Protein AF-A0A3M3UPT2-F1 (afdb_monomer)

Mean predicted aligned error: 4.02 Å

Secondary structure (DSSP, 8-state):
--GGG-EE-GGG-EESSTTSPPEEHHHHHHHHHHHHHTTS-TT--PPPPTTTSTT-HHHHH-SSHHHHHHHHHHHHEEEEE---TTS--EEEEE---SHHHHHHHHHHHHHHHHHHHHTSS---HHHHHHH--SSS---HHHHHHHHH-TTHHHHHHHHHHHHHHHHHHHHHHHHHHHHHHHTTSTT--

Organism: Pseudomonas savastanoi pv. glycinea (NCBI:txid318)

InterPro domains:
  IPR021204 Integrating conjugative element protein, PFL4711 [TIGR03755] (2-189)

Nearest PDB structures (foldseek):
  1h8h-assembly1_G  TM=3.532E-01  e=6.937E+00  Bos taurus

Foldseek 3Di:
DCEQVAAQAALRDGEQHNVHHWDKLQLLLLQQLLQVLLVHRSPDWDFQDPVRCPPRPSCVLPRTSVRRSVLRCQAANIWTAHRYDPDDGIDTGGHPHLVVQLVVQLVQLLVLLVCLLVVVDDQDPVSQVSNAAPVGGRHPVNSVVLNPDPPSSVVSSVSSSVRSVRRSVSSVVVSVSSSVSSCPRPRND

Radius of gyration: 20.53 Å; Cα contacts (8 Å, |Δi|>4): 321; chains: 1; bounding box: 48×26×57 Å

Sequence (189 aa):
QGGNDGITWVGGSKAGGSGQQPIKVVGDVTRAGYNLLNGRNAADTASISPSSCNNGMVCSTWSSPQEATTFANRVLGEQQQRTCEGCTKTTSTAGVGLTPLIQESYDSKLKALQELISGNKSLTQENLSQASSSSLPVTRGVVEALRSEHDQDILAKRLASELALSDVLGKALLLQRTLFTGSKEPNIA

Structure (mmCIF, N/CA/C/O backbone):
data_AF-A0A3M3UPT2-F1
#
_entry.id   AF-A0A3M3UPT2-F1
#
loop_
_atom_site.group_PDB
_atom_site.id
_atom_site.type_symbol
_atom_site.label_atom_id
_atom_site.label_alt_id
_atom_site.label_comp_id
_atom_site.label_asym_id
_atom_site.label_entity_id
_atom_site.label_seq_id
_atom_site.pdbx_PDB_ins_code
_atom_site.Cartn_x
_atom_site.Cartn_y
_atom_site.Cartn_z
_atom_site.occupancy
_atom_site.B_iso_or_equiv
_atom_site.auth_seq_id
_atom_site.auth_comp_id
_atom_site.auth_asym_id
_atom_site.auth_atom_id
_atom_site.pdbx_PDB_model_num
ATOM 1 N N . GLN A 1 1 ? 15.736 1.067 -29.746 1.00 58.09 1 GLN A N 1
ATOM 2 C CA . GLN A 1 1 ? 15.690 -0.409 -29.822 1.00 58.09 1 GLN A CA 1
ATOM 3 C C . GLN A 1 1 ? 16.879 -0.932 -29.033 1.00 58.09 1 GLN A C 1
ATOM 5 O O . GLN A 1 1 ? 17.995 -0.636 -29.422 1.00 58.09 1 GLN A O 1
ATOM 10 N N . GLY A 1 2 ? 16.648 -1.591 -27.893 1.00 77.12 2 GLY A N 1
ATOM 11 C CA . GLY A 1 2 ? 17.728 -2.119 -27.042 1.00 77.12 2 GLY A CA 1
ATOM 12 C C . GLY A 1 2 ? 18.259 -3.488 -27.473 1.00 77.12 2 GLY A C 1
ATOM 13 O O . GLY A 1 2 ? 19.326 -3.888 -27.035 1.00 77.12 2 GLY A O 1
ATOM 14 N N . GLY A 1 3 ? 17.528 -4.215 -28.329 1.00 89.88 3 GLY A N 1
ATOM 15 C CA . GLY A 1 3 ? 17.928 -5.546 -28.797 1.00 89.88 3 GLY A CA 1
ATOM 16 C C . GLY A 1 3 ? 18.334 -6.476 -27.650 1.00 89.88 3 GLY A C 1
ATOM 17 O O . GLY A 1 3 ? 17.794 -6.404 -26.540 1.00 89.88 3 GLY A O 1
ATOM 18 N N . ASN A 1 4 ? 19.334 -7.315 -27.905 1.00 92.75 4 ASN A N 1
ATOM 19 C CA . ASN A 1 4 ? 19.932 -8.172 -26.883 1.00 92.75 4 ASN A CA 1
ATOM 20 C C . ASN A 1 4 ? 20.724 -7.391 -25.816 1.00 92.75 4 ASN A C 1
ATOM 22 O O . ASN A 1 4 ? 20.911 -7.923 -24.726 1.00 92.75 4 ASN A O 1
ATOM 26 N N . ASP A 1 5 ? 21.099 -6.136 -26.074 1.00 92.12 5 ASP A N 1
ATOM 27 C CA . ASP A 1 5 ? 21.863 -5.293 -25.142 1.00 92.12 5 ASP A CA 1
ATOM 28 C C . ASP A 1 5 ? 20.992 -4.616 -24.071 1.00 92.12 5 ASP A C 1
ATOM 30 O O . ASP A 1 5 ? 21.504 -4.108 -23.068 1.00 92.12 5 ASP A O 1
ATOM 34 N N . GLY A 1 6 ? 19.670 -4.619 -24.249 1.00 92.50 6 GLY A N 1
ATOM 35 C CA . GLY A 1 6 ? 18.747 -3.934 -23.351 1.00 92.50 6 GLY A CA 1
ATOM 36 C C . GLY A 1 6 ? 18.761 -2.415 -23.512 1.00 92.50 6 GLY A C 1
ATOM 37 O O . GLY A 1 6 ? 19.431 -1.839 -24.372 1.00 92.50 6 GLY A O 1
ATOM 38 N N . ILE A 1 7 ? 18.007 -1.735 -22.656 1.00 93.56 7 ILE A N 1
ATOM 39 C CA . ILE A 1 7 ? 18.063 -0.275 -22.521 1.00 93.56 7 ILE A CA 1
ATOM 40 C C . ILE A 1 7 ? 18.609 0.097 -21.152 1.00 93.56 7 ILE A C 1
ATOM 42 O O . ILE A 1 7 ? 18.562 -0.695 -20.214 1.00 93.56 7 ILE A O 1
ATOM 46 N N . THR A 1 8 ? 19.151 1.306 -21.047 1.00 93.25 8 THR A N 1
ATOM 47 C CA . THR A 1 8 ? 19.440 1.889 -19.737 1.00 93.25 8 THR A CA 1
ATOM 48 C C . THR A 1 8 ? 18.114 2.119 -19.020 1.00 93.25 8 THR A C 1
ATOM 50 O O . THR A 1 8 ? 17.189 2.660 -19.617 1.00 93.25 8 THR A O 1
ATOM 53 N N . TRP A 1 9 ? 18.024 1.658 -17.780 1.00 93.94 9 TRP A N 1
ATOM 54 C CA . TRP A 1 9 ? 16.815 1.684 -16.967 1.00 93.94 9 TRP A CA 1
ATOM 55 C C . TRP A 1 9 ? 17.121 2.233 -15.568 1.00 93.94 9 TRP A C 1
ATOM 57 O O . TRP A 1 9 ? 18.198 2.790 -15.349 1.00 93.94 9 TRP A O 1
ATOM 67 N N . VAL A 1 10 ? 16.183 2.094 -14.626 1.00 91.31 10 VAL A N 1
ATOM 68 C CA . VAL A 1 10 ? 16.254 2.649 -13.262 1.00 91.31 10 VAL A CA 1
ATOM 69 C C . VAL A 1 10 ? 17.639 2.488 -12.630 1.00 91.31 10 VAL A C 1
ATOM 71 O O . VAL A 1 10 ? 18.170 1.378 -12.532 1.00 91.31 10 VAL A O 1
ATOM 74 N N . GLY A 1 11 ? 18.216 3.604 -12.171 1.00 87.38 11 GLY A N 1
ATOM 75 C CA . GLY A 1 11 ? 19.543 3.627 -11.549 1.00 87.38 11 GLY A CA 1
ATOM 76 C C . GLY A 1 11 ? 20.713 3.453 -12.525 1.00 87.38 11 GLY A C 1
ATOM 77 O O . GLY A 1 11 ? 21.834 3.209 -12.086 1.00 87.38 11 GLY A O 1
ATOM 78 N N . GLY A 1 12 ? 20.474 3.558 -13.835 1.00 89.12 12 GLY A N 1
ATOM 79 C CA . GLY A 1 12 ? 21.498 3.530 -14.884 1.00 89.12 12 GLY A CA 1
ATOM 80 C C . GLY A 1 12 ? 21.929 2.131 -15.343 1.00 89.12 12 GLY A C 1
ATOM 81 O O . GLY A 1 12 ? 22.805 2.012 -16.198 1.00 89.12 12 GLY A O 1
ATOM 82 N N . SER A 1 13 ? 21.329 1.065 -14.806 1.00 90.12 13 SER A N 1
ATOM 83 C CA . SER A 1 13 ? 21.656 -0.320 -15.182 1.00 90.12 13 SER A CA 1
ATOM 84 C C . SER A 1 13 ? 20.915 -0.764 -16.445 1.00 90.12 13 SER A C 1
ATOM 86 O O . SER A 1 13 ? 19.832 -0.263 -16.746 1.00 90.12 13 SER A O 1
ATOM 88 N N . LYS A 1 14 ? 21.479 -1.721 -17.193 1.00 93.06 14 LYS A N 1
ATOM 89 C CA . LYS A 1 14 ? 20.815 -2.295 -18.374 1.00 93.06 14 LYS A CA 1
ATOM 90 C C . LYS A 1 14 ? 19.706 -3.272 -17.979 1.00 93.06 14 LYS A C 1
ATOM 92 O O . LYS A 1 14 ? 19.913 -4.118 -17.109 1.00 93.06 14 LYS A O 1
ATOM 97 N N . ALA A 1 15 ? 18.554 -3.169 -18.638 1.00 94.31 15 ALA A N 1
ATOM 98 C CA . ALA A 1 15 ? 17.425 -4.077 -18.463 1.00 94.31 15 ALA A CA 1
ATOM 99 C C . ALA A 1 15 ? 16.733 -4.415 -19.795 1.00 94.31 15 ALA A C 1
ATOM 101 O O . ALA A 1 15 ? 16.799 -3.668 -20.775 1.00 94.31 15 ALA A O 1
ATOM 102 N N . GLY A 1 16 ? 16.035 -5.552 -19.813 1.00 92.94 16 GLY A N 1
ATOM 103 C CA . GLY A 1 16 ? 15.233 -6.027 -20.942 1.00 92.94 16 GLY A CA 1
ATOM 104 C C . GLY A 1 16 ? 16.004 -6.795 -22.024 1.00 92.94 16 GLY A C 1
ATOM 105 O O . GLY A 1 16 ? 15.365 -7.446 -22.852 1.00 92.94 16 GLY A O 1
ATOM 106 N N . GLY A 1 17 ? 17.338 -6.761 -22.020 1.00 93.56 17 GLY A N 1
ATOM 107 C CA . GLY A 1 17 ? 18.188 -7.502 -22.955 1.00 93.56 17 GLY A CA 1
ATOM 108 C C . GLY A 1 17 ? 18.282 -9.008 -22.678 1.00 93.56 17 GLY A C 1
ATOM 109 O O . GLY A 1 17 ? 17.622 -9.560 -21.794 1.00 93.56 17 GLY A O 1
ATOM 110 N N . SE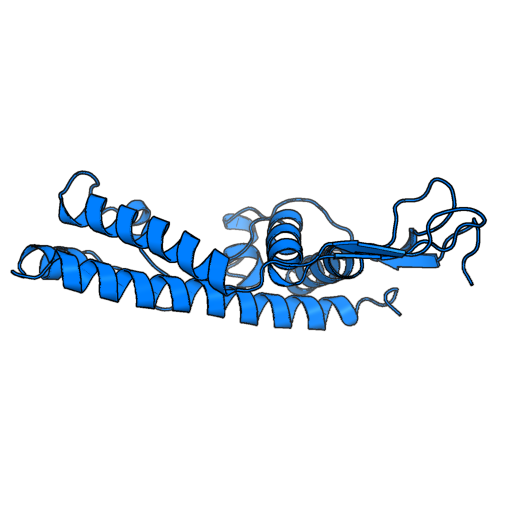R A 1 18 ? 19.132 -9.694 -23.444 1.00 92.69 18 SER A N 1
ATOM 111 C CA . SER A 1 18 ? 19.411 -11.122 -23.264 1.00 92.69 18 SER A CA 1
ATOM 112 C C . SER A 1 18 ? 20.207 -11.346 -21.975 1.00 92.69 18 SER A C 1
ATOM 114 O O . SER A 1 18 ? 21.162 -10.625 -21.698 1.00 92.69 18 SER A O 1
ATOM 116 N N . GLY A 1 19 ? 19.787 -12.304 -21.144 1.00 89.62 19 GLY A N 1
ATOM 117 C CA . GLY A 1 19 ? 20.397 -12.558 -19.828 1.00 89.62 19 GLY A CA 1
ATOM 118 C C . GLY A 1 19 ? 20.167 -11.464 -18.773 1.00 89.62 19 GLY A C 1
ATOM 119 O O . GLY A 1 19 ? 20.625 -11.607 -17.642 1.00 89.62 19 GLY A O 1
ATOM 120 N N . GLN A 1 20 ? 19.441 -10.393 -19.106 1.00 93.62 20 GLN A N 1
ATOM 121 C CA . GLN A 1 20 ? 19.119 -9.301 -18.189 1.00 93.62 20 GLN A CA 1
ATOM 122 C C . GLN A 1 20 ? 17.763 -9.522 -17.512 1.00 93.62 20 GLN A C 1
ATOM 124 O O . GLN A 1 20 ? 16.903 -10.268 -17.995 1.00 93.62 20 GLN A O 1
ATOM 129 N N . GLN A 1 21 ? 17.549 -8.831 -16.391 1.00 92.81 21 GLN A N 1
ATOM 130 C CA . GLN A 1 21 ? 16.221 -8.758 -15.790 1.00 92.81 21 GLN A CA 1
ATOM 131 C C . GLN A 1 21 ? 15.249 -8.058 -16.754 1.00 92.81 21 GLN A C 1
ATOM 133 O O . GLN A 1 21 ? 15.649 -7.116 -17.448 1.00 92.81 21 GLN A O 1
ATOM 138 N N . PRO A 1 22 ? 13.981 -8.500 -16.825 1.00 94.69 22 PRO A N 1
ATOM 139 C CA . PRO A 1 22 ? 12.969 -7.776 -17.577 1.00 94.69 22 PRO A CA 1
ATOM 140 C C . PRO A 1 22 ? 12.738 -6.400 -16.951 1.00 94.69 22 PRO A C 1
ATOM 142 O O . PRO A 1 22 ? 12.875 -6.230 -15.740 1.00 94.69 22 PRO A O 1
ATOM 145 N N . ILE A 1 23 ? 12.326 -5.445 -17.775 1.00 95.75 23 ILE A N 1
ATOM 146 C CA . ILE A 1 23 ? 11.847 -4.145 -17.308 1.00 95.75 23 ILE A CA 1
ATOM 147 C C . ILE A 1 23 ? 10.479 -4.363 -16.676 1.00 95.75 23 ILE A C 1
ATOM 149 O O . ILE A 1 23 ? 9.560 -4.793 -17.369 1.00 95.75 23 ILE A O 1
ATOM 153 N N . LYS A 1 24 ? 10.341 -4.094 -15.380 1.00 96.62 24 LYS A N 1
ATOM 154 C CA . LYS A 1 24 ? 9.070 -4.184 -14.653 1.00 96.62 24 LYS A CA 1
ATOM 155 C C . LYS A 1 24 ? 8.486 -2.787 -14.544 1.00 96.62 24 LYS A C 1
ATOM 157 O O . LYS A 1 24 ? 8.936 -2.004 -13.715 1.00 96.62 24 LYS A O 1
ATOM 162 N N . VAL A 1 25 ? 7.525 -2.450 -15.398 1.00 95.94 25 VAL A N 1
ATOM 163 C CA . VAL A 1 25 ? 7.032 -1.071 -15.526 1.00 95.94 25 VAL A CA 1
ATOM 164 C C . VAL A 1 25 ? 6.479 -0.557 -14.198 1.00 95.94 25 VAL A C 1
ATOM 166 O O . VAL A 1 25 ? 6.877 0.512 -13.748 1.00 95.94 25 VAL A O 1
ATOM 169 N N . VAL A 1 26 ? 5.613 -1.318 -13.527 1.00 97.62 26 VAL A N 1
ATOM 170 C CA . VAL A 1 26 ? 5.006 -0.871 -12.265 1.00 97.62 26 VAL A CA 1
ATOM 171 C C . VAL A 1 26 ? 6.009 -0.999 -11.120 1.00 97.62 26 VAL A C 1
ATOM 173 O O . VAL A 1 26 ? 6.226 -0.037 -10.374 1.00 97.62 26 VAL A O 1
ATOM 176 N N . GLY A 1 27 ? 6.665 -2.156 -10.997 1.00 97.56 27 GLY A N 1
ATOM 177 C CA . GLY A 1 27 ? 7.606 -2.426 -9.913 1.00 97.56 27 GLY A CA 1
ATOM 178 C C . GLY A 1 27 ? 8.843 -1.522 -9.912 1.00 97.56 27 GLY A C 1
ATOM 179 O O . GLY A 1 27 ? 9.248 -1.029 -8.859 1.00 97.56 27 GLY A O 1
ATOM 180 N N . ASP A 1 28 ? 9.459 -1.266 -11.063 1.00 97.31 28 ASP A N 1
ATOM 181 C CA . ASP A 1 28 ? 10.681 -0.459 -11.131 1.00 97.31 28 ASP A CA 1
ATOM 182 C C . ASP A 1 28 ? 10.393 1.028 -10.920 1.00 97.31 28 ASP A C 1
ATOM 184 O O . ASP A 1 28 ? 11.102 1.672 -10.146 1.00 97.31 28 ASP A O 1
ATOM 188 N N . VAL A 1 29 ? 9.315 1.553 -11.514 1.00 97.69 29 VAL A N 1
ATOM 189 C CA . VAL A 1 29 ? 8.876 2.943 -11.299 1.00 97.69 29 VAL A CA 1
ATOM 190 C C . VAL A 1 29 ? 8.499 3.164 -9.834 1.00 97.69 29 VAL A C 1
ATOM 192 O O . VAL A 1 29 ? 8.912 4.155 -9.232 1.00 97.69 29 VAL A O 1
ATOM 195 N N . THR A 1 30 ? 7.766 2.230 -9.220 1.00 98.31 30 THR A N 1
ATOM 196 C CA . THR A 1 30 ? 7.392 2.327 -7.800 1.00 98.31 30 THR A CA 1
ATOM 197 C C . THR A 1 30 ? 8.623 2.304 -6.898 1.00 98.31 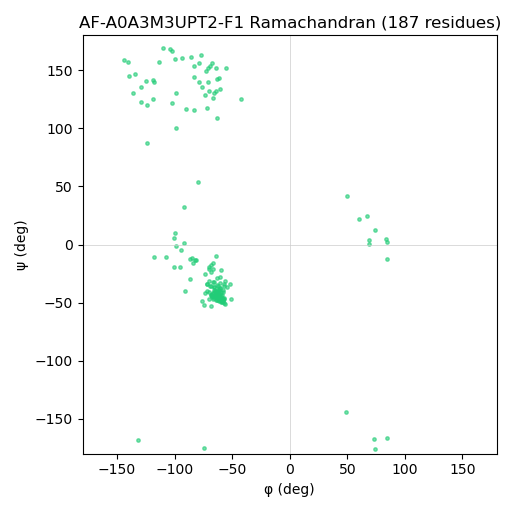30 THR A C 1
ATOM 199 O O . THR A 1 30 ? 8.729 3.122 -5.985 1.00 98.31 30 THR A O 1
ATOM 202 N N . ARG A 1 31 ? 9.586 1.411 -7.168 1.00 98.06 31 ARG A N 1
ATOM 203 C CA . ARG A 1 31 ? 10.851 1.344 -6.420 1.00 98.06 31 ARG A CA 1
ATOM 204 C C . ARG A 1 31 ? 11.641 2.648 -6.540 1.00 98.06 31 ARG A C 1
ATOM 206 O O . ARG A 1 31 ? 12.056 3.196 -5.520 1.00 98.06 31 ARG A O 1
ATOM 213 N N . ALA A 1 32 ? 11.797 3.164 -7.759 1.00 97.88 32 ALA A N 1
ATOM 214 C CA . ALA A 1 32 ? 12.462 4.439 -8.002 1.00 97.88 32 ALA A CA 1
ATOM 215 C C . ALA A 1 32 ? 11.782 5.571 -7.225 1.00 97.88 32 ALA A C 1
ATOM 217 O O . ALA A 1 32 ? 12.434 6.286 -6.468 1.00 97.88 32 ALA A O 1
ATOM 218 N N . GLY A 1 33 ? 10.458 5.684 -7.341 1.00 97.81 33 GLY A N 1
ATOM 219 C CA . GLY A 1 33 ? 9.672 6.693 -6.642 1.00 97.81 33 GLY A CA 1
ATOM 220 C C . GLY A 1 33 ? 9.796 6.615 -5.125 1.00 97.81 33 GLY A C 1
ATOM 221 O O . GLY A 1 33 ? 9.978 7.644 -4.475 1.00 97.81 33 GLY A O 1
ATOM 222 N N . TYR A 1 34 ? 9.753 5.402 -4.564 1.00 98.31 34 TYR A N 1
ATOM 223 C CA . TYR A 1 34 ? 9.911 5.177 -3.129 1.00 98.31 34 TYR A CA 1
ATOM 224 C C . TYR A 1 34 ? 11.261 5.712 -2.654 1.00 98.31 34 TYR A C 1
ATOM 226 O O . TYR A 1 34 ? 11.335 6.456 -1.678 1.00 98.31 34 TYR A O 1
ATOM 234 N N . ASN A 1 35 ? 12.334 5.362 -3.360 1.00 97.56 35 ASN A N 1
ATOM 235 C CA . ASN A 1 35 ? 13.678 5.770 -2.980 1.00 97.56 35 ASN A CA 1
ATOM 236 C C . ASN A 1 35 ? 13.888 7.276 -3.135 1.00 97.56 35 ASN A C 1
ATOM 238 O O . ASN A 1 35 ? 14.382 7.914 -2.208 1.00 97.56 35 ASN A O 1
ATOM 242 N N . LEU A 1 36 ? 13.450 7.860 -4.252 1.00 96.12 36 LEU A N 1
ATOM 243 C CA . LEU A 1 36 ? 13.574 9.295 -4.510 1.00 96.12 36 LEU A CA 1
ATOM 244 C C . LEU A 1 36 ? 12.809 10.134 -3.476 1.00 96.12 36 LEU A C 1
ATOM 246 O O . LEU A 1 36 ? 13.336 11.130 -2.987 1.00 96.12 36 LEU A O 1
ATOM 250 N N . LEU A 1 37 ? 11.606 9.706 -3.072 1.00 96.19 37 LEU A N 1
ATOM 251 C CA . LEU A 1 37 ? 10.839 10.373 -2.009 1.00 96.19 37 LEU A CA 1
ATOM 252 C C . LEU A 1 37 ? 11.498 10.269 -0.627 1.00 96.19 37 LEU A C 1
ATOM 254 O O . LEU A 1 37 ? 11.210 11.092 0.238 1.00 96.19 37 LEU A O 1
ATOM 258 N N . ASN A 1 38 ? 12.382 9.292 -0.427 1.00 95.69 38 ASN A N 1
ATOM 259 C CA . ASN A 1 38 ? 13.182 9.131 0.785 1.00 95.69 38 ASN A CA 1
ATOM 260 C C . ASN A 1 38 ? 14.622 9.667 0.631 1.00 95.69 38 ASN A C 1
ATOM 262 O O . ASN A 1 38 ? 15.455 9.417 1.498 1.00 95.69 38 ASN A O 1
ATOM 266 N N . GLY A 1 39 ? 14.944 10.376 -0.460 1.00 93.50 39 GLY A N 1
ATOM 267 C CA . GLY A 1 39 ? 16.283 10.934 -0.693 1.00 93.50 39 GLY A CA 1
ATOM 268 C C . GLY A 1 39 ? 17.379 9.884 -0.918 1.00 93.50 39 GLY A C 1
ATOM 269 O O . GLY A 1 39 ? 18.549 10.148 -0.654 1.00 93.50 39 GLY A O 1
ATOM 270 N N . ARG A 1 40 ? 17.010 8.682 -1.372 1.00 95.31 40 ARG A N 1
ATOM 271 C CA . ARG A 1 40 ? 17.914 7.547 -1.615 1.00 95.31 40 ARG A CA 1
ATOM 272 C C . ARG A 1 40 ? 18.194 7.354 -3.102 1.00 95.31 40 ARG A C 1
ATOM 274 O O . ARG A 1 40 ? 17.511 7.906 -3.964 1.00 95.31 40 ARG A O 1
ATOM 281 N N . ASN A 1 41 ? 19.184 6.516 -3.406 1.00 95.38 41 ASN A N 1
ATOM 282 C CA . ASN A 1 41 ? 19.439 6.066 -4.773 1.00 95.38 41 ASN A CA 1
ATOM 283 C C . ASN A 1 41 ? 18.214 5.316 -5.334 1.00 95.38 41 ASN A C 1
ATOM 285 O O . ASN A 1 41 ? 17.670 4.441 -4.667 1.00 95.38 41 ASN A O 1
ATOM 289 N N . ALA A 1 42 ? 17.806 5.624 -6.569 1.00 95.69 42 ALA A N 1
ATOM 290 C CA . ALA A 1 42 ? 16.593 5.081 -7.185 1.00 95.69 42 ALA A CA 1
ATOM 291 C C . ALA A 1 42 ? 16.536 3.539 -7.233 1.00 95.69 42 ALA A C 1
ATOM 293 O O . ALA A 1 42 ? 15.451 2.964 -7.132 1.00 95.69 42 ALA A O 1
ATOM 294 N N . ALA A 1 43 ? 17.683 2.865 -7.349 1.00 93.88 43 ALA A N 1
ATOM 295 C CA . ALA A 1 43 ? 17.766 1.407 -7.432 1.00 93.88 43 ALA A CA 1
ATOM 296 C C . ALA A 1 43 ? 17.941 0.705 -6.074 1.00 93.88 43 ALA A C 1
ATOM 298 O O . ALA A 1 43 ? 18.038 -0.520 -6.043 1.00 93.88 43 ALA A O 1
ATOM 299 N N . ASP A 1 44 ? 17.974 1.445 -4.963 1.00 96.06 44 ASP A N 1
ATOM 300 C CA . ASP A 1 44 ? 18.177 0.873 -3.633 1.00 96.06 44 ASP A CA 1
ATOM 301 C C . ASP A 1 44 ? 17.048 -0.111 -3.258 1.00 96.06 44 ASP A C 1
ATOM 303 O O . ASP A 1 44 ? 15.878 0.069 -3.608 1.00 96.06 44 ASP A O 1
ATOM 307 N N . THR A 1 45 ? 17.409 -1.181 -2.555 1.00 96.19 45 THR A N 1
ATOM 308 C CA . THR A 1 45 ? 16.508 -2.267 -2.151 1.00 96.19 45 THR A CA 1
ATOM 309 C C . THR A 1 45 ? 16.381 -2.405 -0.639 1.00 96.19 45 THR A C 1
ATOM 311 O O . THR A 1 45 ? 15.519 -3.152 -0.180 1.00 96.19 45 THR A O 1
ATOM 314 N N . ALA A 1 46 ? 17.222 -1.730 0.151 1.00 97.50 46 ALA A N 1
ATOM 315 C CA . ALA A 1 46 ? 17.235 -1.923 1.598 1.00 97.50 46 ALA A CA 1
ATOM 316 C C . ALA A 1 46 ? 16.005 -1.294 2.276 1.00 97.50 46 ALA A C 1
ATOM 318 O O . ALA A 1 46 ? 15.479 -0.270 1.822 1.00 97.50 46 ALA A O 1
ATOM 319 N N . SER A 1 47 ? 15.562 -1.886 3.383 1.00 97.25 47 SER A N 1
ATOM 320 C CA . SER A 1 47 ? 14.514 -1.316 4.234 1.00 97.25 47 SER A CA 1
ATOM 321 C C . SER A 1 47 ? 14.999 -0.059 4.961 1.00 97.25 47 SER A C 1
ATOM 323 O O . SER A 1 47 ? 16.190 0.105 5.223 1.00 97.25 47 SER A O 1
ATOM 325 N N . ILE A 1 48 ? 14.063 0.819 5.310 1.00 96.75 48 ILE A N 1
ATOM 326 C CA . ILE A 1 48 ? 14.281 1.983 6.169 1.00 96.75 48 ILE A CA 1
ATOM 327 C C . ILE A 1 48 ? 13.726 1.625 7.545 1.00 96.75 48 ILE A C 1
ATOM 329 O O . ILE A 1 48 ? 12.554 1.277 7.677 1.00 96.75 48 ILE A O 1
ATOM 333 N N . SER A 1 49 ? 14.564 1.682 8.578 1.00 94.94 49 SER A N 1
ATOM 334 C CA . SER A 1 49 ? 14.099 1.459 9.947 1.00 94.94 49 SER A CA 1
ATOM 335 C C . SER A 1 49 ? 13.168 2.597 10.397 1.00 94.94 49 SER A C 1
ATOM 337 O O . SER A 1 49 ? 13.300 3.728 9.916 1.00 94.94 49 SER A O 1
ATOM 339 N N . PRO A 1 50 ? 12.278 2.361 11.379 1.00 90.19 50 PRO A N 1
ATOM 340 C CA . PRO A 1 50 ? 11.427 3.420 11.922 1.00 90.19 50 PRO A CA 1
ATOM 341 C C . PRO A 1 50 ? 12.214 4.646 12.411 1.00 90.19 50 PRO A C 1
ATOM 343 O O . PRO A 1 50 ? 11.782 5.776 12.203 1.00 90.19 50 PRO A O 1
ATOM 346 N N . SER A 1 51 ? 13.401 4.443 12.997 1.00 92.19 51 SER A N 1
ATOM 347 C CA . SER A 1 51 ? 14.270 5.532 13.461 1.00 92.19 51 SER A CA 1
ATOM 348 C C . SER A 1 51 ? 14.906 6.331 12.321 1.00 92.19 51 SER A C 1
ATOM 350 O O . SER A 1 51 ? 15.116 7.529 12.470 1.00 92.19 51 SER A O 1
ATOM 352 N N . SER A 1 52 ? 15.189 5.701 11.178 1.00 93.00 52 SER A N 1
ATOM 353 C CA . SER A 1 52 ? 15.758 6.369 9.999 1.00 93.00 52 SER A CA 1
ATOM 354 C C . SER A 1 52 ? 14.705 6.996 9.082 1.00 93.00 52 SER A C 1
ATOM 356 O O . SER A 1 52 ? 15.056 7.776 8.201 1.00 93.00 52 SER A O 1
ATOM 358 N N . CYS A 1 53 ? 13.423 6.679 9.277 1.00 92.44 53 CYS A N 1
ATOM 359 C CA . CYS A 1 53 ? 12.334 7.196 8.453 1.00 92.44 53 CYS A CA 1
ATOM 360 C C . CYS A 1 53 ? 12.072 8.699 8.672 1.00 92.44 53 CYS A C 1
ATOM 362 O O . CYS A 1 53 ? 11.520 9.355 7.793 1.00 92.44 53 CYS A O 1
ATOM 364 N N . ASN A 1 54 ? 12.491 9.271 9.810 1.00 88.06 54 ASN A N 1
ATOM 365 C CA . ASN A 1 54 ? 12.389 10.710 10.103 1.00 88.06 54 ASN A CA 1
ATOM 366 C C . ASN A 1 54 ? 10.979 11.294 9.855 1.00 88.06 54 ASN A C 1
ATOM 368 O O . ASN A 1 54 ? 10.836 12.380 9.298 1.00 88.06 54 ASN A O 1
ATOM 372 N N . ASN A 1 55 ? 9.930 10.559 10.246 1.00 83.62 55 ASN A N 1
ATOM 373 C CA . ASN A 1 55 ? 8.518 10.904 10.009 1.00 83.62 55 ASN A CA 1
ATOM 374 C C . ASN A 1 55 ? 8.125 11.043 8.521 1.00 83.62 55 ASN A C 1
ATOM 376 O O . ASN A 1 55 ? 7.128 11.687 8.187 1.00 83.62 55 ASN A O 1
ATOM 380 N N . GLY A 1 56 ? 8.884 10.435 7.606 1.00 89.19 56 GLY A N 1
ATOM 381 C CA . GLY A 1 56 ? 8.549 10.377 6.189 1.00 89.19 56 GLY A CA 1
ATOM 382 C C . GLY A 1 56 ? 7.297 9.535 5.938 1.00 89.19 56 GLY A C 1
ATOM 383 O O . GLY A 1 56 ? 7.223 8.372 6.326 1.00 89.19 56 GLY A O 1
ATOM 384 N N . MET A 1 57 ? 6.304 10.094 5.242 1.00 90.19 57 MET A N 1
ATOM 385 C CA . MET A 1 57 ? 5.026 9.403 5.006 1.00 90.19 57 MET A CA 1
ATOM 386 C C . MET A 1 57 ? 5.183 8.087 4.225 1.00 90.19 57 MET A C 1
ATOM 388 O O . MET A 1 57 ? 4.499 7.111 4.524 1.00 90.19 57 MET A O 1
ATOM 392 N N . VAL A 1 58 ? 6.092 8.045 3.242 1.00 93.69 58 VAL A N 1
ATOM 393 C CA . VAL A 1 58 ? 6.310 6.864 2.385 1.00 93.69 58 VAL A CA 1
ATOM 394 C C . VAL A 1 58 ? 6.927 5.713 3.174 1.00 93.69 58 VAL A C 1
ATOM 396 O O . VAL A 1 58 ? 6.350 4.631 3.194 1.00 93.69 58 VAL A O 1
ATOM 399 N N . CYS A 1 59 ? 8.042 5.953 3.869 1.00 94.44 59 CYS A N 1
ATOM 400 C CA . CYS A 1 59 ? 8.696 4.935 4.695 1.00 94.44 59 CYS A CA 1
ATOM 401 C C . CYS A 1 59 ? 7.877 4.531 5.932 1.00 94.44 59 CYS A C 1
ATOM 403 O O . CYS A 1 59 ? 8.027 3.423 6.436 1.00 94.44 59 CYS A O 1
ATOM 405 N N . SER A 1 60 ? 6.980 5.405 6.407 1.00 92.88 60 SER A N 1
ATOM 406 C CA . SER A 1 60 ? 6.043 5.064 7.487 1.00 92.88 60 SER A CA 1
ATOM 407 C C . SER A 1 60 ? 4.918 4.141 7.007 1.00 92.88 60 SER A C 1
ATOM 409 O O . SER A 1 60 ? 4.334 3.421 7.811 1.00 92.88 60 SER A O 1
ATOM 411 N N . THR A 1 61 ? 4.599 4.168 5.709 1.00 95.00 61 THR A N 1
ATOM 412 C CA . THR A 1 61 ? 3.545 3.335 5.108 1.00 95.00 61 THR A CA 1
ATOM 413 C C . THR A 1 61 ? 4.089 2.002 4.601 1.00 95.00 61 THR A C 1
ATOM 415 O O . THR A 1 61 ? 3.435 0.974 4.765 1.00 95.00 61 THR A O 1
ATOM 418 N N . TRP A 1 62 ? 5.276 2.022 3.994 1.00 97.25 62 TRP A N 1
ATOM 419 C CA . TRP A 1 62 ? 5.997 0.842 3.524 1.00 97.25 62 TRP A CA 1
ATOM 420 C C . TRP A 1 62 ? 7.418 0.897 4.066 1.00 97.25 62 TRP A C 1
ATOM 422 O O . TRP A 1 62 ? 8.141 1.846 3.784 1.00 97.25 62 TRP A O 1
ATOM 432 N N . SER A 1 63 ? 7.842 -0.122 4.807 1.00 96.62 63 SER A N 1
ATOM 433 C CA . SER A 1 63 ? 9.167 -0.142 5.436 1.00 96.62 63 SER A CA 1
ATOM 434 C C . SER A 1 63 ? 10.304 -0.295 4.420 1.00 96.62 63 SER A C 1
ATOM 436 O O . SER A 1 63 ? 11.467 0.000 4.702 1.00 96.62 63 SER A O 1
ATOM 438 N N . SER A 1 64 ? 9.990 -0.770 3.215 1.00 98.06 64 SER A N 1
ATOM 439 C CA . SER A 1 64 ? 10.961 -1.054 2.167 1.00 98.06 64 SER A CA 1
ATOM 440 C C . SER A 1 64 ? 10.411 -0.728 0.779 1.00 98.06 64 SER A C 1
ATOM 442 O O . SER A 1 64 ? 9.192 -0.739 0.572 1.00 98.06 64 SER A O 1
ATOM 444 N N . PRO A 1 65 ? 11.295 -0.529 -0.217 1.00 98.00 65 PRO A N 1
ATOM 445 C CA . PRO A 1 65 ? 10.860 -0.418 -1.602 1.00 98.00 65 PRO A CA 1
ATOM 446 C C . PRO A 1 65 ? 10.078 -1.663 -2.052 1.00 98.00 65 PRO A C 1
ATOM 448 O O . PRO A 1 65 ? 9.129 -1.542 -2.817 1.00 98.00 65 PRO A O 1
ATOM 451 N N . GLN A 1 66 ? 10.429 -2.853 -1.544 1.00 98.31 66 GLN A N 1
ATOM 452 C CA . GLN A 1 66 ? 9.750 -4.108 -1.875 1.00 98.31 66 GLN A CA 1
ATOM 453 C C . GLN A 1 66 ? 8.299 -4.158 -1.373 1.00 98.31 66 GLN A C 1
ATOM 455 O O . GLN A 1 66 ? 7.428 -4.705 -2.049 1.00 98.31 66 GLN A O 1
ATOM 460 N N . GLU A 1 67 ? 8.006 -3.596 -0.202 1.00 98.44 67 GLU A N 1
ATOM 461 C CA . GLU A 1 67 ? 6.626 -3.506 0.287 1.00 98.44 67 GLU A CA 1
ATOM 462 C C . GLU A 1 67 ? 5.784 -2.573 -0.591 1.00 98.44 67 GLU A C 1
ATOM 464 O O . GLU A 1 67 ? 4.658 -2.920 -0.958 1.00 98.44 67 GLU A O 1
ATOM 469 N N . ALA A 1 68 ? 6.354 -1.434 -1.000 1.00 98.38 68 ALA A N 1
ATOM 470 C CA . ALA A 1 68 ? 5.690 -0.498 -1.901 1.00 98.38 68 ALA A CA 1
ATOM 471 C C . ALA A 1 68 ? 5.406 -1.134 -3.273 1.00 98.38 68 ALA A C 1
ATOM 473 O O . ALA A 1 68 ? 4.284 -1.043 -3.773 1.00 98.38 68 ALA A O 1
ATOM 474 N N . THR A 1 69 ? 6.380 -1.837 -3.866 1.00 98.38 69 THR A N 1
ATOM 475 C CA . THR A 1 69 ? 6.187 -2.542 -5.147 1.00 98.38 69 THR A CA 1
ATOM 476 C C . THR A 1 69 ? 5.192 -3.690 -5.034 1.00 98.38 69 THR A C 1
ATOM 478 O O . THR A 1 69 ? 4.402 -3.901 -5.950 1.00 98.38 69 THR A O 1
ATOM 481 N N . THR A 1 70 ? 5.175 -4.411 -3.911 1.00 98.38 70 THR A N 1
ATOM 482 C CA . THR A 1 70 ? 4.204 -5.489 -3.669 1.00 98.38 70 THR A CA 1
ATOM 483 C C . THR A 1 70 ? 2.782 -4.935 -3.631 1.00 98.38 70 THR A C 1
ATOM 485 O O . THR A 1 70 ? 1.894 -5.486 -4.280 1.00 98.38 70 THR A O 1
ATOM 488 N N . PHE A 1 71 ? 2.566 -3.816 -2.933 1.00 98.38 71 PHE A N 1
ATOM 489 C CA . PHE A 1 71 ? 1.274 -3.133 -2.930 1.00 98.38 71 PHE A CA 1
ATOM 490 C C . PHE A 1 71 ? 0.894 -2.641 -4.335 1.00 98.38 71 PHE A C 1
ATOM 492 O O . PHE A 1 71 ? -0.212 -2.918 -4.801 1.00 98.38 71 PHE A O 1
ATOM 499 N N . ALA A 1 72 ? 1.817 -1.981 -5.042 1.00 98.50 72 ALA A N 1
ATOM 500 C CA . ALA A 1 72 ? 1.585 -1.469 -6.392 1.00 98.50 72 ALA A CA 1
ATOM 501 C C . ALA A 1 72 ? 1.195 -2.572 -7.380 1.00 98.50 72 ALA A C 1
ATOM 503 O O . ALA A 1 72 ? 0.175 -2.456 -8.056 1.00 98.50 72 ALA A O 1
ATOM 504 N N . ASN A 1 73 ? 1.953 -3.669 -7.404 1.00 98.31 73 ASN A N 1
ATOM 505 C CA . ASN A 1 73 ? 1.711 -4.789 -8.309 1.00 98.31 73 ASN A CA 1
ATOM 506 C C . ASN A 1 73 ? 0.397 -5.500 -7.998 1.00 98.31 73 ASN A C 1
ATOM 508 O O . ASN A 1 73 ? -0.279 -5.985 -8.902 1.00 98.31 73 ASN A O 1
ATOM 512 N N . ARG A 1 74 ? 0.000 -5.539 -6.725 1.00 98.06 74 ARG A N 1
ATOM 513 C CA . ARG A 1 74 ? -1.287 -6.106 -6.336 1.00 98.06 74 ARG A CA 1
ATOM 514 C C . ARG A 1 74 ? -2.449 -5.246 -6.832 1.00 98.06 74 ARG A C 1
ATOM 516 O O . ARG A 1 74 ? -3.411 -5.788 -7.363 1.00 98.06 74 ARG A O 1
ATOM 523 N N . VAL A 1 75 ? -2.356 -3.922 -6.703 1.00 98.25 75 VAL A N 1
ATOM 524 C CA . VAL A 1 75 ? -3.425 -2.993 -7.106 1.00 98.25 75 VAL A CA 1
ATOM 525 C C . VAL A 1 75 ? -3.501 -2.835 -8.624 1.00 98.25 75 VAL A C 1
ATOM 527 O O . VAL A 1 75 ? -4.575 -2.989 -9.202 1.00 98.25 75 VAL A O 1
ATOM 530 N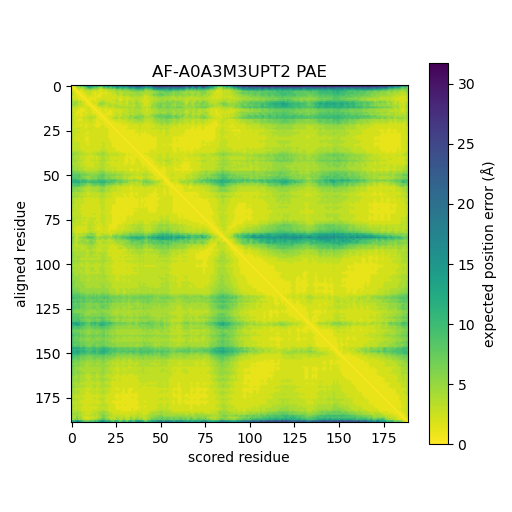 N . LEU A 1 76 ? -2.374 -2.520 -9.260 1.00 98.12 76 LEU A N 1
ATOM 531 C CA . LEU A 1 76 ? -2.297 -2.100 -10.663 1.00 98.12 76 LEU A CA 1
ATOM 532 C C . LEU A 1 76 ? -1.973 -3.252 -11.616 1.00 98.12 76 LEU A C 1
ATOM 534 O O . LEU A 1 76 ? -2.234 -3.150 -12.812 1.00 98.12 76 LEU A O 1
ATOM 538 N N . GLY A 1 77 ? -1.423 -4.347 -11.092 1.00 98.06 77 GLY A N 1
ATOM 539 C CA . GLY A 1 77 ? -0.821 -5.393 -11.903 1.00 98.06 77 GLY A CA 1
ATOM 540 C C . GLY A 1 77 ? 0.626 -5.071 -12.247 1.00 98.06 77 GLY A C 1
ATOM 541 O O . GLY A 1 77 ? 1.250 -4.186 -11.667 1.00 98.06 77 GLY A O 1
ATOM 542 N N . GLU A 1 78 ? 1.170 -5.809 -13.202 1.00 97.94 78 GLU A N 1
ATOM 543 C CA . GLU A 1 78 ? 2.533 -5.620 -13.681 1.00 97.94 78 GLU A CA 1
ATOM 544 C C . GLU A 1 78 ? 2.578 -5.779 -15.196 1.00 97.94 78 GLU A C 1
ATOM 546 O O . GLU A 1 78 ? 1.890 -6.628 -15.766 1.00 97.94 78 GLU A O 1
ATOM 551 N N . GLN A 1 79 ? 3.446 -5.001 -15.835 1.00 96.31 79 GLN A N 1
ATOM 552 C CA . GLN A 1 79 ? 3.808 -5.202 -17.225 1.00 96.31 79 GLN A CA 1
ATOM 553 C C . GLN A 1 79 ? 5.319 -5.358 -17.317 1.00 96.31 79 GLN A C 1
ATOM 555 O O . GLN A 1 79 ? 6.086 -4.467 -16.958 1.00 96.31 79 GLN A O 1
ATOM 560 N N . GLN A 1 80 ? 5.744 -6.510 -17.817 1.00 95.81 80 GLN A N 1
ATOM 561 C CA . GLN A 1 80 ? 7.140 -6.812 -18.062 1.00 95.81 80 GLN A CA 1
ATOM 562 C C . GLN A 1 80 ? 7.462 -6.597 -19.529 1.00 95.81 80 GLN A C 1
ATOM 564 O O . GLN A 1 80 ? 6.758 -7.115 -20.396 1.00 95.81 80 GLN A O 1
ATOM 569 N N . GLN A 1 81 ? 8.540 -5.866 -19.792 1.00 94.38 81 GLN A N 1
ATOM 570 C CA . GLN A 1 81 ? 9.037 -5.597 -21.132 1.00 94.38 81 GLN A CA 1
ATOM 571 C C . GLN A 1 81 ? 10.447 -6.158 -21.310 1.00 94.38 81 GLN A C 1
ATOM 573 O O . GLN A 1 81 ? 11.295 -6.109 -20.413 1.00 94.38 81 GLN A O 1
ATOM 578 N N . ARG A 1 82 ? 10.700 -6.688 -22.500 1.00 94.69 82 ARG A N 1
ATOM 579 C CA . ARG A 1 82 ? 12.003 -7.160 -22.954 1.00 94.69 82 ARG A CA 1
ATOM 580 C C . ARG A 1 82 ? 12.271 -6.660 -24.365 1.00 94.69 82 ARG A C 1
ATOM 582 O O . ARG A 1 82 ? 11.365 -6.532 -25.187 1.00 94.69 82 ARG A O 1
ATOM 589 N N . THR A 1 83 ? 13.539 -6.401 -24.646 1.00 92.88 83 THR A N 1
ATOM 590 C CA . THR A 1 83 ? 14.033 -5.958 -25.950 1.00 92.88 83 THR A CA 1
ATOM 591 C C . THR A 1 83 ? 14.811 -7.039 -26.691 1.00 92.88 83 THR A C 1
ATOM 593 O O . THR A 1 83 ? 15.093 -6.834 -27.871 1.00 92.88 83 THR A O 1
ATOM 596 N N . CYS A 1 84 ? 15.145 -8.158 -26.032 1.00 89.31 84 CYS A N 1
ATOM 597 C CA . CYS A 1 84 ? 15.880 -9.268 -26.637 1.00 89.31 84 CYS A CA 1
ATOM 598 C C . CYS A 1 84 ? 15.212 -9.827 -27.901 1.00 89.31 84 CYS A C 1
ATOM 600 O O . CYS A 1 84 ? 13.991 -9.789 -28.087 1.00 89.31 84 CYS A O 1
ATOM 602 N N . GLU A 1 85 ? 16.044 -10.371 -28.779 1.00 88.69 85 GLU A N 1
ATOM 603 C CA . GLU A 1 85 ? 15.611 -11.079 -29.974 1.00 88.69 85 GLU A CA 1
ATOM 604 C C . GLU A 1 85 ? 15.162 -12.498 -29.611 1.00 88.69 85 GLU A C 1
ATOM 606 O O . GLU A 1 85 ? 15.750 -13.152 -28.752 1.00 88.69 85 GLU A O 1
ATOM 611 N N . GLY A 1 86 ? 14.078 -12.969 -30.233 1.00 84.31 86 GLY A N 1
ATOM 612 C CA . GLY A 1 86 ? 13.556 -14.324 -30.012 1.00 84.31 86 GLY A CA 1
ATOM 613 C C . GLY A 1 86 ? 12.945 -14.591 -28.629 1.00 84.31 86 GLY A C 1
ATOM 614 O O . GLY A 1 86 ? 12.534 -15.717 -28.365 1.00 84.31 86 GLY A O 1
ATOM 615 N N . CYS A 1 87 ? 12.852 -13.588 -27.749 1.00 87.25 87 CYS A N 1
ATOM 616 C CA . CYS A 1 87 ? 12.227 -13.720 -26.435 1.00 87.25 87 CYS A CA 1
ATOM 617 C C . CYS A 1 87 ? 10.790 -13.173 -26.417 1.00 87.25 87 CYS A C 1
ATOM 619 O O . CYS A 1 87 ? 10.408 -12.338 -27.242 1.00 87.25 87 CYS A O 1
ATOM 621 N N . THR A 1 88 ? 9.986 -13.608 -25.441 1.00 89.44 88 THR A N 1
ATOM 622 C CA . THR A 1 88 ? 8.669 -13.009 -25.180 1.00 89.44 88 THR A CA 1
ATOM 623 C C . THR A 1 88 ? 8.855 -11.556 -24.752 1.00 89.44 88 THR A C 1
ATOM 625 O O . THR A 1 88 ? 9.353 -11.281 -23.660 1.00 89.44 88 THR A O 1
ATOM 628 N N . LYS A 1 89 ? 8.479 -10.626 -25.636 1.00 88.38 89 LYS A N 1
ATOM 629 C CA . LYS A 1 89 ? 8.742 -9.191 -25.454 1.00 88.38 89 LYS A CA 1
ATOM 630 C C . LYS A 1 89 ? 7.888 -8.552 -24.372 1.00 88.38 89 LYS A C 1
ATOM 632 O O . LYS A 1 89 ? 8.372 -7.666 -23.680 1.00 88.38 89 LYS A O 1
ATOM 637 N N . THR A 1 90 ? 6.650 -9.004 -24.214 1.00 92.75 90 THR A N 1
ATOM 638 C CA . THR A 1 90 ? 5.715 -8.422 -23.255 1.00 92.75 90 THR A CA 1
ATOM 639 C C . THR A 1 90 ? 4.981 -9.521 -22.508 1.00 92.75 90 THR A C 1
ATOM 641 O O . THR A 1 90 ? 4.406 -10.414 -23.127 1.00 92.75 90 THR A O 1
ATOM 644 N N . THR A 1 91 ? 4.967 -9.415 -21.185 1.00 95.19 91 THR A N 1
ATOM 645 C CA . THR A 1 91 ? 4.149 -10.251 -20.302 1.00 95.19 91 THR A CA 1
ATOM 646 C C . THR A 1 91 ? 3.389 -9.334 -19.361 1.00 95.19 91 THR A C 1
ATOM 648 O O . THR A 1 91 ? 3.980 -8.412 -18.805 1.00 95.19 91 THR A O 1
ATOM 651 N N . SER A 1 92 ? 2.101 -9.593 -19.154 1.00 96.38 92 SER A N 1
ATOM 652 C CA . SER A 1 92 ? 1.267 -8.784 -18.267 1.00 96.38 92 SER A CA 1
ATOM 653 C C . SER A 1 92 ? 0.604 -9.651 -17.207 1.00 96.38 92 SER A C 1
ATOM 655 O O . SER A 1 92 ? 0.118 -10.741 -17.505 1.00 96.38 92 SER A O 1
ATOM 657 N N . THR A 1 93 ? 0.539 -9.126 -15.990 1.00 97.50 93 THR A N 1
ATOM 658 C CA . THR A 1 93 ? -0.213 -9.699 -14.873 1.00 97.50 93 THR A CA 1
ATOM 659 C C . THR A 1 93 ? -1.258 -8.681 -14.448 1.00 97.50 93 THR A C 1
ATOM 661 O O . THR A 1 93 ? -0.914 -7.537 -14.164 1.00 97.50 93 THR A O 1
ATOM 664 N N . ALA A 1 94 ? -2.529 -9.076 -14.410 1.00 97.12 94 ALA A N 1
ATOM 665 C CA . ALA A 1 94 ? -3.600 -8.185 -13.979 1.00 97.12 94 ALA A CA 1
ATOM 666 C C . ALA A 1 94 ? -3.525 -7.917 -12.467 1.00 97.12 94 ALA A C 1
ATOM 668 O O . ALA A 1 94 ? -3.264 -8.827 -11.679 1.00 97.12 94 ALA A O 1
ATOM 669 N N . GLY A 1 95 ? -3.773 -6.668 -12.076 1.00 97.62 95 GLY A N 1
ATOM 670 C CA . GLY A 1 95 ? -3.994 -6.299 -10.681 1.00 97.62 95 GLY A CA 1
ATOM 671 C C . GLY A 1 95 ? -5.396 -6.679 -10.219 1.00 97.62 95 GLY A C 1
ATOM 672 O O . GLY A 1 95 ? -6.296 -6.905 -11.027 1.00 97.62 95 GLY A O 1
ATOM 673 N N . VAL A 1 96 ? -5.589 -6.713 -8.905 1.00 97.88 96 VAL A N 1
ATOM 674 C CA . VAL A 1 96 ? -6.891 -7.005 -8.285 1.00 97.88 96 VAL A CA 1
ATOM 675 C C . VAL A 1 96 ? -7.680 -5.733 -7.946 1.00 97.88 96 VAL A C 1
ATOM 677 O O . VAL A 1 96 ? -8.825 -5.815 -7.509 1.00 97.88 96 VAL A O 1
ATOM 680 N N . GLY A 1 97 ? -7.086 -4.550 -8.147 1.00 97.81 97 GLY A N 1
ATOM 681 C CA . GLY A 1 97 ? -7.667 -3.264 -7.762 1.00 97.81 97 GLY A CA 1
ATOM 682 C C . GLY A 1 97 ? -7.638 -3.016 -6.250 1.00 97.81 97 GLY A C 1
ATOM 683 O O . GLY A 1 97 ? -6.950 -3.707 -5.503 1.00 97.81 97 GLY A O 1
ATOM 684 N N . LEU A 1 98 ? -8.371 -1.997 -5.790 1.00 98.06 98 LEU A N 1
ATOM 685 C CA . LEU A 1 98 ? -8.414 -1.618 -4.369 1.00 98.06 98 LEU A CA 1
ATOM 686 C C . LEU A 1 98 ? -9.468 -2.390 -3.568 1.00 98.06 98 LEU A C 1
ATOM 688 O O . LEU A 1 98 ? -9.266 -2.623 -2.381 1.00 98.06 98 LEU A O 1
ATOM 692 N N . THR A 1 99 ? -10.575 -2.806 -4.190 1.00 97.75 99 THR A N 1
ATOM 693 C CA . THR A 1 99 ? -11.714 -3.421 -3.485 1.00 97.75 99 THR A CA 1
ATOM 694 C C . THR A 1 99 ? -11.334 -4.666 -2.674 1.00 97.75 99 THR A C 1
ATOM 696 O O . THR A 1 99 ? -11.703 -4.718 -1.501 1.00 97.75 99 THR A O 1
ATOM 699 N N . PRO A 1 100 ? -10.549 -5.632 -3.198 1.00 98.06 100 PRO A N 1
ATOM 700 C CA . PRO A 1 100 ? -10.130 -6.786 -2.398 1.00 98.06 100 PRO A CA 1
ATOM 701 C C . PRO A 1 100 ? -9.249 -6.394 -1.206 1.00 98.06 100 PRO A C 1
ATOM 703 O O . PRO A 1 100 ? -9.380 -6.954 -0.125 1.00 98.06 100 PRO A O 1
ATOM 706 N N . LEU A 1 101 ? -8.401 -5.374 -1.367 1.00 98.00 101 LEU A N 1
ATOM 707 C CA . LEU A 1 101 ? -7.534 -4.883 -0.294 1.00 98.00 101 LEU A CA 1
ATOM 708 C C . LEU A 1 101 ? -8.335 -4.141 0.783 1.00 98.00 101 LEU A C 1
ATOM 710 O O . LEU A 1 101 ? -7.986 -4.220 1.959 1.00 98.00 101 LEU A O 1
ATOM 714 N N . ILE A 1 102 ? -9.409 -3.439 0.402 1.00 98.25 102 ILE A N 1
ATOM 715 C CA . ILE A 1 102 ? -10.356 -2.836 1.352 1.00 98.25 102 ILE A CA 1
ATOM 716 C C . ILE A 1 102 ? -11.036 -3.935 2.166 1.00 98.25 102 ILE A C 1
ATOM 718 O O . ILE A 1 102 ? -11.115 -3.802 3.383 1.00 98.25 102 ILE A O 1
ATOM 722 N N . GLN A 1 103 ? -11.465 -5.028 1.530 1.00 98.38 103 GLN A N 1
ATOM 723 C CA . GLN A 1 103 ? -12.082 -6.152 2.236 1.00 98.38 103 GLN A CA 1
ATOM 724 C C . GLN A 1 103 ? -11.105 -6.829 3.211 1.00 98.38 103 GLN A C 1
ATOM 726 O O . GLN A 1 103 ? -11.445 -7.053 4.367 1.00 98.38 103 GLN A O 1
ATOM 731 N N . GLU A 1 104 ? -9.865 -7.083 2.792 1.00 98.25 104 GLU A N 1
ATOM 732 C CA . GLU A 1 104 ? -8.834 -7.655 3.671 1.00 98.25 104 GLU A CA 1
ATOM 733 C C . GLU A 1 104 ? -8.496 -6.733 4.849 1.00 98.25 104 GLU A C 1
ATOM 735 O O . GLU A 1 104 ? -8.334 -7.188 5.985 1.00 98.25 104 GLU A O 1
ATOM 740 N N . SER A 1 105 ? -8.409 -5.424 4.590 1.00 97.88 105 SER A N 1
ATOM 741 C CA . SER A 1 105 ? -8.220 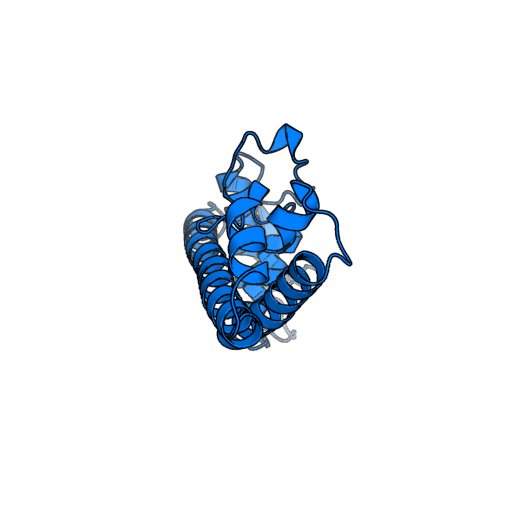-4.429 5.644 1.00 97.88 105 SER A CA 1
ATOM 742 C C . SER A 1 105 ? -9.420 -4.420 6.590 1.00 97.88 105 SER A C 1
ATOM 744 O O . SER A 1 105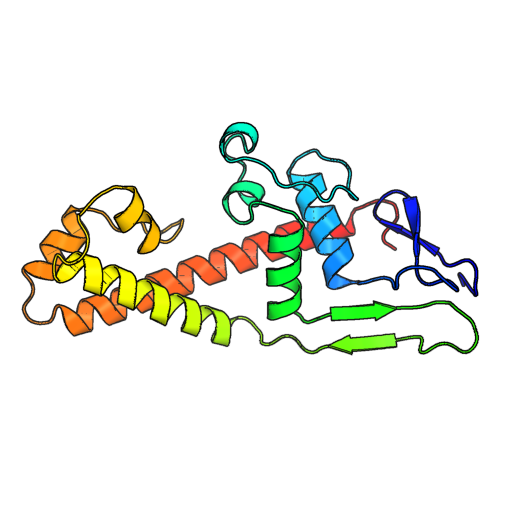 ? -9.227 -4.448 7.800 1.00 97.88 105 SER A O 1
ATOM 746 N N . TYR A 1 106 ? -10.650 -4.491 6.076 1.00 98.56 106 TYR A N 1
ATOM 747 C CA . TYR A 1 106 ? -11.863 -4.594 6.887 1.00 98.56 106 TYR A CA 1
ATOM 748 C C . TYR A 1 106 ? -11.819 -5.802 7.823 1.00 98.56 106 TYR A C 1
ATOM 750 O O . TYR A 1 106 ? -11.979 -5.626 9.031 1.00 98.56 106 TYR A O 1
ATOM 758 N N . ASP A 1 107 ? -11.526 -6.994 7.301 1.00 98.50 107 ASP A N 1
ATOM 759 C CA . ASP A 1 107 ? -11.473 -8.222 8.100 1.00 98.50 107 ASP A CA 1
ATOM 760 C C . ASP A 1 107 ? -10.412 -8.106 9.209 1.00 98.50 107 ASP A C 1
ATOM 762 O O . ASP A 1 107 ? -10.660 -8.440 10.373 1.00 98.50 107 ASP A O 1
ATOM 766 N N . SER A 1 108 ? -9.239 -7.548 8.882 1.00 98.12 108 SER A N 1
ATOM 767 C CA . SER A 1 108 ? -8.168 -7.309 9.853 1.00 98.12 108 SER A CA 1
ATOM 768 C C . SER A 1 108 ? -8.546 -6.267 10.913 1.00 98.12 108 SER A C 1
ATOM 770 O O . SER A 1 108 ? -8.243 -6.464 12.093 1.00 98.12 108 SER A O 1
ATOM 772 N N . LYS A 1 109 ? -9.165 -5.147 10.520 1.00 98.00 109 LYS A N 1
ATOM 773 C CA . LYS A 1 109 ? -9.546 -4.055 11.431 1.00 98.00 109 LYS A CA 1
ATOM 774 C C . LYS A 1 109 ? -10.693 -4.479 12.338 1.00 98.00 109 LYS A C 1
ATOM 776 O O . LYS A 1 109 ? -10.636 -4.212 13.536 1.00 98.00 109 LYS A O 1
ATOM 781 N N . LEU A 1 110 ? -11.683 -5.194 11.804 1.00 98.38 110 LEU A N 1
ATOM 782 C CA . LEU A 1 110 ? -12.790 -5.740 12.581 1.00 98.38 110 LEU A CA 1
ATOM 783 C C . LEU A 1 110 ? -12.282 -6.723 13.634 1.00 98.38 110 LEU A C 1
ATOM 785 O O . LEU A 1 110 ? -12.635 -6.589 14.804 1.00 98.38 110 LEU A O 1
ATOM 789 N N . LYS A 1 111 ? -11.400 -7.652 13.249 1.00 98.31 111 LYS A N 1
ATOM 790 C CA . LYS A 1 111 ? -10.792 -8.590 14.197 1.00 98.31 111 LYS A CA 1
ATOM 791 C C . LYS A 1 111 ? -10.037 -7.860 15.311 1.00 98.31 111 LYS A C 1
ATOM 793 O O . LYS A 1 111 ? -10.235 -8.168 16.483 1.00 98.31 111 LYS A O 1
ATOM 798 N N . ALA A 1 112 ? -9.214 -6.867 14.965 1.00 97.88 112 ALA A N 1
ATOM 799 C CA . ALA A 1 112 ? -8.478 -6.080 15.953 1.00 97.88 112 ALA A CA 1
ATOM 800 C C . ALA A 1 112 ? -9.421 -5.325 16.910 1.00 97.88 112 ALA A C 1
ATOM 802 O O . ALA A 1 112 ? -9.210 -5.345 18.122 1.00 97.88 112 ALA A O 1
ATOM 803 N N . LEU A 1 113 ? -10.492 -4.711 16.392 1.00 98.00 113 LEU A N 1
ATOM 804 C CA . LEU A 1 113 ? -11.516 -4.057 17.212 1.00 98.00 113 LEU A CA 1
ATOM 805 C C . LEU A 1 113 ? -12.224 -5.051 18.137 1.00 98.00 113 LEU A C 1
ATOM 807 O O . LEU A 1 113 ? -12.376 -4.764 19.319 1.00 98.00 113 LEU A O 1
ATOM 811 N N . GLN A 1 114 ? -12.608 -6.229 17.648 1.00 97.44 114 GLN A N 1
ATOM 812 C CA . GLN A 1 114 ? -13.260 -7.263 18.459 1.00 97.44 114 GLN A CA 1
ATOM 813 C C . GLN A 1 114 ? -12.352 -7.775 19.585 1.00 97.44 114 GLN A C 1
ATOM 815 O O . GLN A 1 114 ? -12.807 -7.935 20.719 1.00 97.44 114 GLN A O 1
ATOM 820 N N . GLU A 1 115 ? -11.062 -7.993 19.314 1.00 97.88 115 GLU A N 1
ATOM 821 C CA . GLU A 1 115 ? -10.074 -8.385 20.329 1.00 97.88 115 GLU A CA 1
ATOM 822 C C . GLU A 1 115 ? -9.906 -7.307 21.414 1.00 97.88 115 GLU A C 1
ATOM 824 O O . GLU A 1 115 ? -9.789 -7.629 22.598 1.00 97.88 115 GLU A O 1
ATOM 829 N N . LEU A 1 116 ? -9.939 -6.028 21.028 1.00 97.75 116 LEU A N 1
ATOM 830 C CA . LEU A 1 116 ? -9.889 -4.900 21.957 1.00 97.75 116 LEU A CA 1
ATOM 831 C C . LEU A 1 116 ? -11.185 -4.777 22.768 1.00 97.75 116 LEU A C 1
ATOM 833 O O . LEU A 1 116 ? -11.128 -4.651 23.987 1.00 97.75 116 LEU A O 1
ATOM 837 N N . ILE A 1 117 ? -12.353 -4.846 22.130 1.00 96.88 117 ILE A N 1
ATOM 838 C CA . ILE A 1 117 ? -13.664 -4.697 22.779 1.00 96.88 117 ILE A CA 1
ATOM 839 C C . ILE A 1 117 ? -13.905 -5.835 23.778 1.00 96.88 117 ILE A C 1
ATOM 841 O O . ILE A 1 117 ? -14.212 -5.562 24.935 1.00 96.88 117 ILE A O 1
ATOM 845 N N . SER A 1 118 ? -13.661 -7.089 23.384 1.00 96.50 118 SER A N 1
ATOM 846 C CA . SER A 1 118 ? -13.813 -8.268 24.259 1.00 96.50 118 SER A CA 1
ATOM 847 C C . SER A 1 118 ? -12.814 -8.325 25.420 1.00 96.50 118 SER A C 1
ATOM 849 O O . SER A 1 118 ? -13.019 -9.077 26.368 1.00 96.50 118 SER A O 1
ATOM 851 N N . GLY A 1 119 ? -11.731 -7.543 25.362 1.00 95.38 119 GLY A N 1
ATOM 852 C CA . GLY A 1 119 ? -10.667 -7.562 26.366 1.00 95.38 119 GLY A CA 1
ATOM 853 C C . GLY A 1 119 ? -9.621 -8.660 26.156 1.00 95.38 119 GLY A C 1
ATOM 854 O O . GLY A 1 119 ? -8.700 -8.762 26.962 1.00 95.38 119 GLY A O 1
ATOM 855 N N . ASN A 1 120 ? -9.701 -9.425 25.059 1.00 96.44 120 ASN A N 1
ATOM 856 C CA . ASN A 1 120 ? -8.672 -10.395 24.663 1.00 96.44 120 ASN A CA 1
ATOM 857 C C . ASN A 1 120 ? -7.309 -9.732 24.406 1.00 96.44 120 ASN A C 1
ATOM 859 O O . ASN A 1 120 ? -6.265 -10.357 24.593 1.00 96.44 120 ASN A O 1
ATOM 863 N N . LYS A 1 121 ? -7.310 -8.458 23.994 1.00 96.62 121 LYS A N 1
ATOM 864 C CA . LYS A 1 121 ? -6.124 -7.601 23.930 1.00 96.62 121 LYS A CA 1
ATOM 865 C C . LYS A 1 121 ? -6.268 -6.399 24.856 1.00 96.62 121 LYS A C 1
ATOM 867 O O . LYS A 1 121 ? -7.318 -5.764 24.940 1.00 96.62 121 LYS A O 1
ATOM 872 N N . SER A 1 122 ? -5.171 -6.053 25.524 1.00 96.69 122 SER A N 1
ATOM 873 C CA . SER A 1 122 ? -5.077 -4.853 26.354 1.00 96.69 122 SER A CA 1
ATOM 874 C C . SER A 1 122 ? -5.055 -3.582 25.498 1.00 96.69 122 SER A C 1
ATOM 876 O O . SER A 1 122 ? -4.575 -3.586 24.364 1.00 96.69 122 SER A O 1
ATOM 878 N N . LEU A 1 123 ? -5.544 -2.468 26.054 1.00 96.81 123 LEU A N 1
ATOM 879 C CA . LEU A 1 123 ? -5.630 -1.164 25.375 1.00 96.81 123 LEU A CA 1
ATOM 880 C C . LEU A 1 123 ? -4.276 -0.426 25.381 1.00 96.81 123 LEU A C 1
ATOM 882 O O . LEU A 1 123 ? -4.164 0.708 25.867 1.00 96.81 123 LEU A O 1
ATOM 886 N N . THR A 1 124 ? -3.233 -1.111 24.903 1.00 97.06 124 THR A N 1
ATOM 887 C CA . THR A 1 124 ? -1.896 -0.554 24.665 1.00 97.06 124 THR A CA 1
ATOM 888 C C . THR A 1 124 ? -1.882 0.237 23.361 1.00 97.06 124 THR A C 1
ATOM 890 O O . THR A 1 124 ? -2.680 -0.015 22.459 1.00 97.06 124 THR A O 1
ATOM 893 N N . GLN A 1 125 ? -0.942 1.176 23.236 1.00 94.50 125 GLN A N 1
ATOM 894 C CA . GLN A 1 125 ? -0.779 1.963 22.011 1.00 94.50 125 GLN A CA 1
ATOM 895 C C . GLN A 1 125 ? -0.547 1.076 20.776 1.00 94.50 125 GLN A C 1
ATOM 897 O O . GLN A 1 125 ? -1.043 1.384 19.698 1.00 94.50 125 GLN A O 1
ATOM 902 N N . GLU A 1 126 ? 0.173 -0.032 20.945 1.00 94.69 126 GLU A N 1
ATOM 903 C CA . GLU A 1 126 ? 0.448 -1.000 19.882 1.00 94.69 126 GLU A CA 1
ATOM 904 C C . GLU A 1 126 ? -0.818 -1.730 19.413 1.00 94.69 126 GLU A C 1
ATOM 906 O O . GLU A 1 126 ? -1.086 -1.802 18.218 1.00 94.69 126 GLU A O 1
ATOM 911 N N . ASN A 1 127 ? -1.650 -2.226 20.332 1.00 96.69 127 ASN A N 1
ATOM 912 C CA . ASN A 1 127 ? -2.883 -2.911 19.937 1.00 96.69 127 ASN A CA 1
ATOM 913 C C . ASN A 1 127 ? -3.902 -1.932 19.330 1.00 96.69 127 ASN A C 1
ATOM 915 O O . ASN A 1 127 ? -4.603 -2.267 18.376 1.00 96.69 127 ASN A O 1
ATOM 919 N N . LEU A 1 128 ? -3.960 -0.702 19.849 1.00 96.94 128 LEU A N 1
ATOM 920 C CA . LEU A 1 128 ? -4.806 0.361 19.307 1.00 96.94 128 LEU A CA 1
ATOM 921 C C . LEU A 1 128 ? -4.368 0.775 17.894 1.00 96.94 128 LEU A C 1
ATOM 923 O O . LEU A 1 128 ? -5.217 0.971 17.020 1.00 96.94 128 LEU A O 1
ATOM 927 N N . SER A 1 129 ? -3.061 0.859 17.626 1.00 94.06 129 SER A N 1
ATOM 928 C CA . SER A 1 129 ? -2.558 1.211 16.294 1.00 94.06 129 SER A CA 1
ATOM 929 C C . SER A 1 129 ? -2.871 0.136 15.248 1.00 94.06 129 SER A C 1
ATOM 931 O O . SER A 1 129 ? -3.182 0.480 14.108 1.00 94.06 129 SER A O 1
ATOM 933 N N . GLN A 1 130 ? -2.915 -1.147 15.631 1.00 94.50 130 GLN A N 1
ATOM 934 C CA . GLN A 1 130 ? -3.346 -2.236 14.741 1.00 94.50 130 GLN A CA 1
ATOM 935 C C . GLN A 1 130 ? -4.793 -2.056 14.254 1.00 94.50 130 GLN A C 1
ATOM 937 O O . GLN A 1 130 ? -5.085 -2.309 13.081 1.00 94.50 130 GLN A O 1
ATOM 942 N N . ALA A 1 131 ? -5.686 -1.563 15.116 1.00 94.44 131 ALA A N 1
ATOM 943 C CA . ALA A 1 131 ? -7.068 -1.242 14.762 1.00 94.44 131 ALA A CA 1
ATOM 944 C C . ALA A 1 131 ? -7.224 0.133 14.085 1.00 94.44 131 ALA A C 1
ATOM 946 O O . ALA A 1 131 ? -8.266 0.408 13.510 1.00 94.44 131 ALA A O 1
ATOM 947 N N . SER A 1 132 ? -6.209 0.997 14.113 1.00 95.62 132 SER A N 1
ATOM 948 C CA . SER A 1 132 ? -6.286 2.376 13.606 1.00 95.62 132 SER A CA 1
ATOM 949 C C . SER A 1 132 ? -5.999 2.490 12.108 1.00 95.62 132 SER A C 1
ATOM 951 O O . SER A 1 132 ? -5.360 1.621 11.521 1.00 95.62 132 SER A O 1
ATOM 953 N N . SER A 1 133 ? -6.401 3.599 11.488 1.00 93.62 133 SER A N 1
ATOM 954 C CA . SER A 1 133 ? -5.814 4.067 10.221 1.00 93.62 133 SER A CA 1
ATOM 955 C C . SER A 1 133 ? -4.995 5.339 10.465 1.00 93.62 133 SER A C 1
ATOM 957 O O . SER A 1 133 ? -5.066 5.921 11.547 1.00 93.62 133 SER A O 1
ATOM 959 N N . SER A 1 134 ? -4.217 5.786 9.476 1.00 85.06 134 SER A N 1
ATOM 960 C CA . SER A 1 134 ? -3.378 6.988 9.608 1.00 85.06 134 SER A CA 1
ATOM 961 C C . SER A 1 134 ? -4.174 8.266 9.902 1.00 85.06 134 SER A C 1
ATOM 963 O O . SER A 1 134 ? -3.683 9.137 10.613 1.00 85.06 134 SER A O 1
ATOM 965 N N . SER A 1 135 ? -5.397 8.378 9.383 1.00 88.06 135 SER A N 1
ATOM 966 C CA . SER A 1 135 ? -6.279 9.540 9.570 1.00 88.06 135 SER A CA 1
ATOM 967 C C . SER A 1 135 ? -7.361 9.332 10.632 1.00 88.06 135 SER A C 1
ATOM 969 O O . SER A 1 135 ? -7.912 10.312 11.127 1.00 88.06 135 SER A O 1
ATOM 971 N N . LEU A 1 136 ? -7.665 8.083 10.993 1.00 93.94 136 LEU A N 1
ATOM 972 C CA . LEU A 1 136 ? -8.672 7.734 11.997 1.00 93.94 136 LEU A CA 1
ATOM 973 C C . LEU A 1 136 ? -8.023 6.869 13.091 1.00 93.94 136 LEU A C 1
ATOM 975 O O . LEU A 1 136 ? -8.015 5.636 12.976 1.00 93.94 136 LEU A O 1
ATOM 979 N N . PRO A 1 137 ? -7.440 7.493 14.132 1.00 94.38 137 PRO A N 1
ATOM 980 C CA . PRO A 1 137 ? -6.874 6.767 15.258 1.00 94.38 137 PRO A CA 1
ATOM 981 C C . PRO A 1 137 ? -7.979 6.191 16.151 1.00 94.38 137 PRO A C 1
ATOM 983 O O . PRO A 1 137 ? -8.867 6.904 16.619 1.00 94.38 137 PRO A O 1
ATOM 986 N N . VAL A 1 138 ? -7.887 4.896 16.443 1.00 96.69 138 VAL A N 1
ATOM 987 C CA . VAL A 1 138 ? -8.696 4.233 17.467 1.00 96.69 138 VAL A CA 1
ATOM 988 C C . VAL A 1 138 ? -8.023 4.474 18.812 1.00 96.69 138 VAL A C 1
ATOM 990 O O . VAL A 1 138 ? -6.897 4.041 19.048 1.00 96.69 138 VAL A O 1
ATOM 993 N N . THR A 1 139 ? -8.702 5.188 19.703 1.00 96.62 139 THR A N 1
ATOM 994 C CA . THR A 1 139 ? -8.188 5.500 21.042 1.00 96.62 139 THR A CA 1
ATOM 995 C C . THR A 1 139 ? -8.820 4.598 22.096 1.00 96.62 139 THR A C 1
ATOM 997 O O . THR A 1 139 ? -9.841 3.952 21.857 1.00 96.62 139 THR A O 1
ATOM 1000 N N . ARG A 1 140 ? -8.246 4.592 23.304 1.00 97.25 140 ARG A N 1
ATOM 1001 C CA . ARG A 1 140 ? -8.844 3.916 24.464 1.00 97.25 140 ARG A CA 1
ATOM 1002 C C . ARG A 1 140 ? -10.304 4.326 24.674 1.00 97.25 140 ARG A C 1
ATOM 1004 O O . ARG A 1 140 ? -11.147 3.451 24.821 1.00 97.25 140 ARG A O 1
ATOM 1011 N N . GLY A 1 141 ? -10.591 5.628 24.620 1.00 96.69 141 GLY A N 1
ATOM 1012 C CA . GLY A 1 141 ? -11.944 6.151 24.815 1.00 96.69 141 GLY A CA 1
ATOM 1013 C C . GLY A 1 141 ? -12.935 5.657 23.761 1.00 96.69 141 GLY A C 1
ATOM 1014 O O . GLY A 1 141 ? -14.071 5.358 24.101 1.00 96.69 141 GLY A O 1
ATOM 1015 N N . VAL A 1 142 ? -12.501 5.485 22.505 1.00 96.44 142 VAL A N 1
ATOM 1016 C CA . VAL A 1 142 ? -13.344 4.888 21.452 1.00 96.44 142 VAL A CA 1
ATOM 1017 C C . VAL A 1 142 ? -13.695 3.439 21.793 1.00 96.44 142 VAL A C 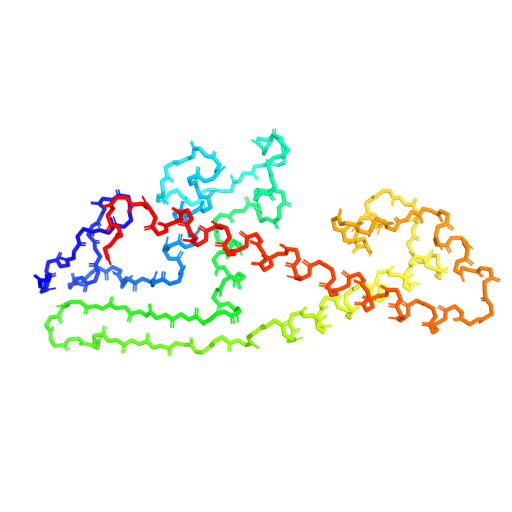1
ATOM 1019 O O . VAL A 1 142 ? -14.854 3.051 21.688 1.00 96.44 142 VAL A O 1
ATOM 1022 N N . VAL A 1 143 ? -12.719 2.639 22.235 1.00 97.50 143 VAL A N 1
ATOM 1023 C CA . VAL A 1 143 ? -12.971 1.236 22.603 1.00 97.50 143 VAL A CA 1
ATOM 1024 C C . VAL A 1 143 ? -13.863 1.133 23.842 1.00 97.50 143 VAL A C 1
ATOM 1026 O O . VAL A 1 143 ? -14.764 0.301 23.879 1.00 97.50 143 VAL A O 1
ATOM 1029 N N . GLU A 1 144 ? -13.632 1.967 24.854 1.00 96.38 144 GLU A N 1
ATOM 1030 C CA . GLU A 1 144 ? -14.450 1.994 26.071 1.00 96.38 144 GLU A CA 1
ATOM 1031 C C . GLU A 1 144 ? -15.887 2.433 25.785 1.00 96.38 144 GLU A C 1
ATOM 1033 O O . GLU A 1 144 ? -16.814 1.805 26.293 1.00 96.38 144 GLU A O 1
ATOM 1038 N N . ALA A 1 145 ? -16.081 3.425 24.910 1.00 96.75 145 ALA A N 1
ATOM 1039 C CA . ALA A 1 145 ? -17.406 3.811 24.439 1.00 96.75 145 ALA A CA 1
ATOM 1040 C C . ALA A 1 145 ? -18.100 2.636 23.736 1.00 96.75 145 ALA A C 1
ATOM 1042 O O . ALA A 1 145 ? -19.201 2.264 24.125 1.00 96.75 145 ALA A O 1
ATOM 1043 N N . LEU A 1 146 ? -17.426 1.969 22.789 1.00 96.31 146 LEU A N 1
ATOM 1044 C CA . LEU A 1 146 ? -17.984 0.802 22.094 1.00 96.31 146 LEU A CA 1
ATOM 1045 C C . LEU A 1 146 ? -18.376 -0.330 23.052 1.00 96.31 146 LEU A C 1
ATOM 1047 O O . LEU A 1 146 ? -19.419 -0.940 22.859 1.00 96.31 146 LEU A O 1
ATOM 1051 N N . ARG A 1 147 ? -17.587 -0.593 24.102 1.00 96.44 147 ARG A N 1
ATOM 1052 C CA . ARG A 1 147 ? -17.919 -1.605 25.124 1.00 96.44 147 ARG A CA 1
ATOM 1053 C C . ARG A 1 147 ? -19.192 -1.284 25.907 1.00 96.44 147 ARG A C 1
ATOM 1055 O O . ARG A 1 147 ? -19.825 -2.203 26.418 1.00 96.44 147 ARG A O 1
ATOM 1062 N N . SER A 1 148 ? -19.520 -0.002 26.057 1.00 95.00 148 SER A N 1
ATOM 1063 C CA . SER A 1 148 ? -20.713 0.445 26.783 1.00 95.00 148 SER A CA 1
ATOM 1064 C C . SER A 1 148 ? -21.987 0.455 25.931 1.00 95.00 148 SER A C 1
ATOM 1066 O O . SER A 1 148 ? -23.079 0.570 26.482 1.00 95.00 148 SER A O 1
ATOM 1068 N N . GLU A 1 149 ? -21.858 0.303 24.612 1.00 95.94 149 GLU A N 1
ATOM 1069 C CA . GLU A 1 149 ? -22.980 0.321 23.675 1.00 95.94 149 GLU A CA 1
ATOM 1070 C C . GLU A 1 149 ? -23.676 -1.040 23.567 1.00 95.94 149 GLU A C 1
ATOM 1072 O O . GLU A 1 149 ? -23.041 -2.097 23.557 1.00 95.94 149 GLU A O 1
ATOM 1077 N N . HIS A 1 150 ? -25.002 -1.017 23.410 1.00 94.44 150 HIS A N 1
ATOM 1078 C CA . HIS A 1 150 ? -25.785 -2.238 23.200 1.00 94.44 150 HIS A CA 1
ATOM 1079 C C . HIS A 1 150 ? -25.481 -2.876 21.834 1.00 94.44 150 HIS A C 1
ATOM 1081 O O . HIS A 1 150 ? -25.233 -4.077 21.742 1.00 94.44 150 HIS A O 1
ATOM 1087 N N . ASP A 1 151 ? -25.401 -2.050 20.787 1.00 95.69 151 ASP A N 1
ATOM 1088 C CA . ASP A 1 151 ? -25.182 -2.475 19.398 1.00 95.69 151 ASP A CA 1
ATOM 1089 C C . ASP A 1 151 ? -23.692 -2.500 19.007 1.00 95.69 151 ASP A C 1
ATOM 1091 O O . ASP A 1 151 ? -23.323 -2.248 17.854 1.00 95.69 151 ASP A O 1
ATOM 1095 N N . GLN A 1 152 ? -22.809 -2.806 19.965 1.00 94.56 152 GLN A N 1
ATOM 1096 C CA . GLN A 1 152 ? -21.351 -2.747 19.795 1.00 94.56 152 GLN A CA 1
ATOM 1097 C C . GLN A 1 152 ? -20.831 -3.514 18.567 1.00 94.56 152 GLN A C 1
ATOM 1099 O O . GLN A 1 152 ? -19.880 -3.068 17.931 1.00 94.56 152 GLN A O 1
ATOM 1104 N N . ASP A 1 153 ? -21.463 -4.631 18.189 1.00 94.94 153 ASP A N 1
ATOM 1105 C CA . ASP A 1 153 ? -21.073 -5.421 17.012 1.00 94.94 153 ASP A CA 1
ATOM 1106 C C . ASP A 1 153 ? -21.326 -4.663 15.697 1.00 94.94 153 ASP A C 1
ATOM 1108 O O . ASP A 1 153 ?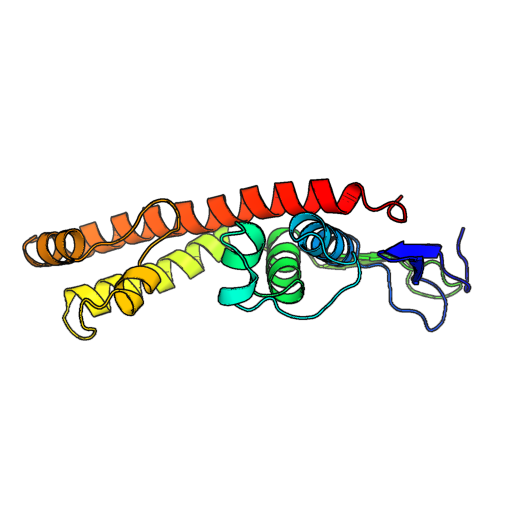 -20.459 -4.609 14.822 1.00 94.94 153 ASP A O 1
ATOM 1112 N N . ILE A 1 154 ? -22.487 -4.013 15.565 1.00 97.31 154 ILE A N 1
ATOM 1113 C CA . ILE A 1 154 ? -22.834 -3.226 14.374 1.00 97.31 154 ILE A CA 1
ATOM 1114 C C . ILE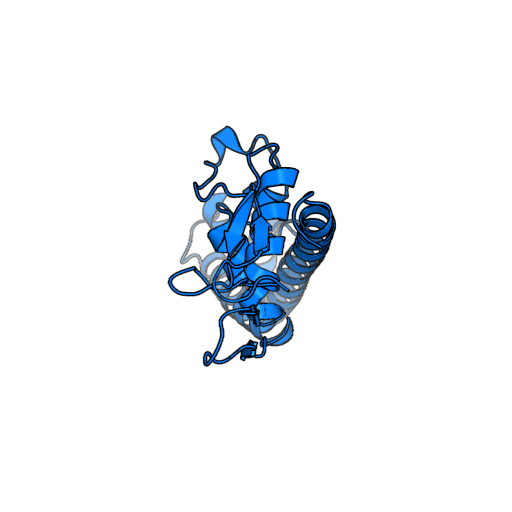 A 1 154 ? -21.936 -1.988 14.290 1.00 97.31 154 ILE A C 1
ATOM 1116 O O . ILE A 1 154 ? -21.406 -1.674 13.219 1.00 97.31 154 ILE A O 1
ATOM 1120 N N . LEU A 1 155 ? -21.720 -1.310 15.421 1.00 97.69 155 LEU A N 1
ATOM 1121 C CA . LEU A 1 155 ? -20.847 -0.139 15.494 1.00 97.69 155 LEU A CA 1
ATOM 1122 C C . LEU A 1 155 ? -19.389 -0.497 15.175 1.00 97.69 155 LEU A C 1
ATOM 1124 O O . LEU A 1 155 ? -18.747 0.211 14.399 1.00 97.69 155 LEU A O 1
ATOM 1128 N N . ALA A 1 156 ? -18.885 -1.626 15.684 1.00 97.38 156 ALA A N 1
ATOM 1129 C CA . ALA A 1 156 ? -17.545 -2.117 15.375 1.00 97.38 156 ALA A CA 1
ATOM 1130 C C . ALA A 1 156 ? -17.383 -2.443 13.884 1.00 97.38 156 ALA A C 1
ATOM 1132 O O . ALA A 1 156 ? -16.378 -2.066 13.285 1.00 97.38 156 ALA A O 1
ATOM 1133 N N . LYS A 1 157 ? -18.382 -3.080 13.256 1.00 98.31 157 LYS A N 1
ATOM 1134 C CA . LYS A 1 157 ? -18.385 -3.348 11.807 1.00 98.31 157 LYS A CA 1
ATOM 1135 C C . LYS A 1 157 ? -18.374 -2.060 10.988 1.00 98.31 157 LYS A C 1
ATOM 1137 O O . LYS A 1 157 ? -17.605 -1.953 10.036 1.00 98.31 157 LYS A O 1
ATOM 1142 N N . ARG A 1 158 ? -19.187 -1.066 11.351 1.00 98.00 158 ARG A N 1
ATOM 1143 C CA . ARG A 1 158 ? -19.203 0.225 10.650 1.00 98.00 158 ARG A CA 1
ATOM 1144 C C . ARG A 1 158 ? -17.864 0.949 10.778 1.00 98.00 158 ARG A C 1
ATOM 1146 O O . ARG A 1 158 ? -17.299 1.357 9.766 1.00 98.00 158 ARG A O 1
ATOM 1153 N N . LEU A 1 159 ? -17.330 1.029 11.996 1.00 97.94 159 LEU A N 1
ATOM 1154 C CA . LEU A 1 159 ? -16.030 1.640 12.252 1.00 97.94 159 LEU A CA 1
ATOM 1155 C C . LEU A 1 159 ? -14.915 0.913 11.484 1.00 97.94 159 LEU A C 1
ATOM 1157 O O . LEU A 1 159 ? -14.100 1.564 10.838 1.00 97.94 159 LEU A O 1
ATOM 1161 N N . ALA A 1 160 ? -14.910 -0.424 11.475 1.00 98.31 160 ALA A N 1
ATOM 1162 C CA . ALA A 1 160 ? -13.960 -1.215 10.693 1.00 98.31 160 ALA A CA 1
ATOM 1163 C C . ALA A 1 160 ? -14.024 -0.886 9.193 1.00 98.31 160 ALA A C 1
ATOM 1165 O O . ALA A 1 160 ? -12.981 -0.766 8.554 1.00 98.31 160 ALA A O 1
ATOM 1166 N N . SER A 1 161 ? -15.226 -0.693 8.638 1.00 98.31 161 SER A N 1
ATOM 1167 C CA . SER A 1 161 ? -15.410 -0.305 7.233 1.00 98.31 161 SER A CA 1
ATOM 1168 C C . SER A 1 161 ? -14.821 1.072 6.929 1.00 98.31 161 SER A C 1
ATOM 1170 O O . SER A 1 161 ? -14.163 1.240 5.902 1.00 98.31 161 SER A O 1
ATOM 1172 N N . GLU A 1 162 ? -15.032 2.052 7.807 1.00 97.81 162 GLU A N 1
ATOM 1173 C CA . GLU A 1 162 ? -14.494 3.409 7.646 1.00 97.81 162 GLU A CA 1
ATOM 1174 C C . GLU A 1 162 ? -12.962 3.422 7.779 1.00 97.81 162 GLU A C 1
ATOM 1176 O O . GLU A 1 162 ? -12.265 4.011 6.949 1.00 97.81 162 GLU A O 1
ATOM 1181 N N . LEU A 1 163 ? -12.425 2.698 8.765 1.00 98.06 163 LEU A N 1
ATOM 1182 C CA . LEU A 1 163 ? -10.985 2.531 8.976 1.00 98.06 163 LEU A CA 1
ATOM 1183 C C . LEU A 1 163 ? -10.302 1.856 7.784 1.00 98.06 163 LEU A C 1
ATOM 1185 O O . LEU A 1 163 ? -9.250 2.315 7.340 1.00 98.06 163 LEU A O 1
ATOM 1189 N N . ALA A 1 164 ? -10.895 0.780 7.266 1.00 98.19 164 ALA A N 1
ATOM 1190 C CA . ALA A 1 164 ? -10.356 0.019 6.145 1.00 98.19 164 ALA A CA 1
ATOM 1191 C C . ALA A 1 164 ? -10.334 0.836 4.853 1.00 98.19 164 ALA A C 1
ATOM 1193 O O . ALA A 1 164 ? -9.312 0.881 4.162 1.00 98.19 164 ALA A O 1
ATOM 1194 N N . LEU A 1 165 ? -11.441 1.522 4.551 1.00 97.75 165 LEU A N 1
ATOM 1195 C CA . LEU A 1 165 ? -11.525 2.410 3.397 1.00 97.75 165 LEU A CA 1
ATOM 1196 C C . LEU A 1 165 ? -10.475 3.521 3.492 1.00 97.75 165 LEU A C 1
ATOM 1198 O O . LEU A 1 165 ? -9.740 3.763 2.536 1.00 97.75 165 LEU A O 1
ATOM 1202 N N . SER A 1 166 ? -10.374 4.157 4.658 1.00 97.44 166 SER A N 1
ATOM 1203 C CA . SER A 1 166 ? -9.430 5.244 4.894 1.00 97.44 166 SER A CA 1
ATOM 1204 C C . SER A 1 166 ? -7.966 4.801 4.759 1.00 97.44 166 SER A C 1
ATOM 1206 O O . SER A 1 166 ? -7.176 5.461 4.081 1.00 97.44 166 SER A O 1
ATOM 1208 N N . ASP A 1 167 ? -7.606 3.649 5.335 1.00 95.88 167 ASP A N 1
ATOM 1209 C CA . ASP A 1 167 ? -6.254 3.084 5.246 1.00 95.88 167 ASP A CA 1
ATOM 1210 C C . ASP A 1 167 ? -5.854 2.782 3.792 1.00 95.88 167 ASP A C 1
ATOM 1212 O O . ASP A 1 167 ? -4.786 3.191 3.327 1.00 95.88 167 ASP A O 1
ATOM 1216 N N . VAL A 1 168 ? -6.728 2.108 3.037 1.00 97.75 168 VAL A N 1
ATOM 1217 C CA . VAL A 1 168 ? -6.416 1.711 1.657 1.00 97.75 168 VAL A CA 1
ATOM 1218 C C . VAL A 1 168 ? -6.405 2.907 0.706 1.00 97.75 168 VAL A C 1
ATOM 1220 O O . VAL A 1 168 ? -5.513 2.992 -0.140 1.00 97.75 168 VAL A O 1
ATOM 1223 N N . LEU A 1 169 ? -7.330 3.861 0.850 1.00 96.69 169 LEU A N 1
ATOM 1224 C CA . LEU A 1 169 ? -7.313 5.083 0.041 1.00 96.69 169 LEU A CA 1
ATOM 1225 C C . LEU A 1 169 ? -6.085 5.948 0.345 1.00 96.69 169 LEU A C 1
ATOM 1227 O O . LEU A 1 169 ? -5.469 6.471 -0.585 1.00 96.69 169 LEU A O 1
ATOM 1231 N N . GLY A 1 170 ? -5.676 6.042 1.613 1.00 95.94 170 GLY A N 1
ATOM 1232 C CA . GLY A 1 170 ? -4.433 6.712 1.998 1.00 95.94 170 GLY A CA 1
ATOM 1233 C C . GLY A 1 170 ? -3.213 6.095 1.307 1.00 95.94 170 GLY A C 1
ATOM 1234 O O . GLY A 1 170 ? -2.422 6.808 0.684 1.00 95.94 170 GLY A O 1
ATOM 1235 N N . LYS A 1 171 ? -3.104 4.759 1.328 1.00 97.38 171 LYS A N 1
ATOM 1236 C CA . LYS A 1 171 ? -2.052 4.016 0.610 1.00 97.38 171 LYS A CA 1
ATOM 1237 C C . LYS A 1 171 ? -2.119 4.223 -0.905 1.00 97.38 171 LYS A C 1
ATOM 1239 O O . LYS A 1 171 ? -1.078 4.375 -1.539 1.00 97.38 171 LYS A O 1
ATOM 1244 N N . ALA A 1 172 ? -3.312 4.276 -1.495 1.00 97.69 172 ALA A N 1
ATOM 1245 C CA . ALA A 1 172 ? -3.489 4.489 -2.931 1.00 97.69 172 ALA A CA 1
ATOM 1246 C C . ALA A 1 172 ? -3.035 5.889 -3.382 1.00 97.69 172 ALA A C 1
ATOM 1248 O O . ALA A 1 172 ? -2.308 6.013 -4.368 1.00 97.69 172 ALA A O 1
ATOM 1249 N N . LEU A 1 173 ? -3.399 6.939 -2.640 1.00 97.06 173 LEU A N 1
ATOM 1250 C CA . LEU A 1 173 ? -2.944 8.309 -2.912 1.00 97.06 173 LEU A CA 1
ATOM 1251 C C . LEU A 1 173 ? -1.422 8.430 -2.770 1.00 97.06 173 LEU A C 1
ATOM 1253 O O . LEU A 1 173 ? -0.750 9.069 -3.585 1.00 97.06 173 LEU A O 1
ATOM 1257 N N . LEU A 1 174 ? -0.852 7.770 -1.761 1.00 97.12 174 LEU A N 1
ATOM 1258 C CA . LEU A 1 174 ? 0.592 7.744 -1.572 1.00 97.12 174 LEU A CA 1
ATOM 1259 C C . LEU A 1 174 ? 1.311 6.955 -2.673 1.00 97.12 174 LEU A C 1
ATOM 1261 O O . LEU A 1 174 ? 2.390 7.360 -3.113 1.00 97.12 174 LEU A O 1
ATOM 1265 N N . LEU A 1 175 ? 0.704 5.874 -3.168 1.00 98.31 175 LEU A N 1
ATOM 1266 C CA . LEU A 1 175 ? 1.205 5.126 -4.317 1.00 98.31 175 LEU A CA 1
ATOM 1267 C C . LEU A 1 175 ? 1.179 5.995 -5.577 1.00 98.31 175 LEU A C 1
ATOM 1269 O O . LEU A 1 175 ? 2.164 6.030 -6.306 1.00 98.31 175 LEU A O 1
ATOM 1273 N N . GLN A 1 176 ? 0.100 6.745 -5.811 1.00 98.00 176 GLN A N 1
ATOM 1274 C CA . GLN A 1 176 ? 0.007 7.671 -6.9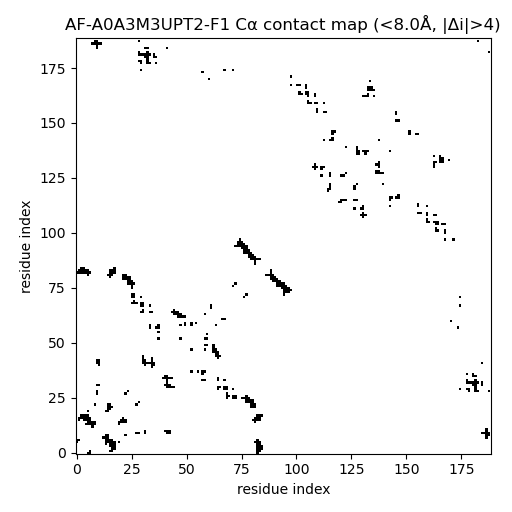39 1.00 98.00 176 GLN A CA 1
ATOM 1275 C C . GLN A 1 176 ? 1.150 8.697 -6.910 1.00 98.00 176 GLN A C 1
ATOM 1277 O O . GLN A 1 176 ? 1.837 8.889 -7.914 1.00 98.00 176 GLN A O 1
ATOM 1282 N N . ARG A 1 177 ? 1.411 9.310 -5.747 1.00 97.56 177 ARG A N 1
ATOM 1283 C CA . ARG A 1 177 ? 2.560 10.210 -5.560 1.00 97.56 177 ARG A CA 1
ATOM 1284 C C . ARG A 1 177 ? 3.886 9.502 -5.844 1.00 97.56 177 ARG A C 1
ATOM 1286 O O . ARG A 1 177 ? 4.728 10.054 -6.547 1.00 97.56 177 ARG A O 1
ATOM 1293 N N . THR A 1 178 ? 4.055 8.290 -5.320 1.00 98.06 178 THR A N 1
ATOM 1294 C CA . THR A 1 178 ? 5.249 7.458 -5.530 1.00 98.06 178 THR A CA 1
ATOM 1295 C C . THR A 1 178 ? 5.490 7.200 -7.016 1.00 98.06 178 THR A C 1
ATOM 1297 O O . THR A 1 178 ? 6.585 7.457 -7.505 1.00 98.06 178 THR A O 1
ATOM 1300 N N . LEU A 1 179 ? 4.467 6.782 -7.761 1.00 97.75 179 LEU A N 1
ATOM 1301 C CA . LEU A 1 179 ? 4.554 6.532 -9.201 1.00 97.75 179 LEU A CA 1
ATOM 1302 C C . LEU A 1 179 ? 4.886 7.799 -9.991 1.00 97.75 179 LEU A C 1
ATOM 1304 O O . LEU A 1 179 ? 5.742 7.758 -10.872 1.00 97.75 179 LEU A O 1
ATOM 1308 N N . PHE A 1 180 ? 4.268 8.935 -9.652 1.00 97.44 180 PHE A N 1
ATOM 1309 C CA . PHE A 1 180 ? 4.597 10.205 -10.297 1.00 97.44 180 PHE A CA 1
ATOM 1310 C C . PHE A 1 180 ? 6.055 10.592 -10.074 1.00 97.44 180 PHE A C 1
ATOM 1312 O O . PHE A 1 180 ? 6.732 10.941 -11.037 1.00 97.44 180 PHE A O 1
ATOM 1319 N N . THR A 1 181 ? 6.569 10.492 -8.847 1.00 97.12 181 THR A N 1
ATOM 1320 C CA . THR A 1 181 ? 7.988 10.760 -8.584 1.00 97.12 181 THR A CA 1
ATOM 1321 C C . THR A 1 181 ? 8.894 9.759 -9.298 1.00 97.12 181 THR A C 1
ATOM 1323 O O . THR A 1 181 ? 9.882 10.165 -9.901 1.00 97.12 181 THR A O 1
ATOM 1326 N N . GLY A 1 182 ? 8.540 8.473 -9.296 1.00 96.81 182 GLY A N 1
ATOM 1327 C CA . GLY A 1 182 ? 9.292 7.430 -9.990 1.00 96.81 182 GLY A CA 1
ATOM 1328 C C . GLY A 1 182 ? 9.386 7.669 -11.493 1.00 96.81 182 GLY A C 1
ATOM 1329 O O . GLY A 1 182 ? 10.463 7.544 -12.058 1.00 96.81 182 GLY A O 1
ATOM 1330 N N . SER A 1 183 ? 8.298 8.119 -12.127 1.00 95.56 183 SER A N 1
ATOM 1331 C CA . SER A 1 183 ? 8.267 8.454 -13.560 1.00 95.56 183 SER A CA 1
ATOM 1332 C C . SER A 1 183 ? 9.177 9.626 -13.955 1.00 95.56 183 SER A C 1
ATOM 1334 O O . SER A 1 183 ? 9.337 9.908 -15.137 1.00 95.56 183 SER A O 1
ATOM 1336 N N . LYS A 1 184 ? 9.740 10.343 -12.973 1.00 94.06 184 LYS A N 1
ATOM 1337 C CA . LYS A 1 184 ? 10.714 11.424 -13.174 1.00 94.06 184 LYS A CA 1
ATOM 1338 C C . LYS A 1 184 ? 12.155 10.973 -12.932 1.00 94.06 184 LYS A C 1
ATOM 1340 O O . LYS A 1 184 ? 13.052 11.813 -12.956 1.00 94.06 184 LYS A O 1
ATOM 1345 N N . GLU A 1 185 ? 12.393 9.685 -12.687 1.00 94.44 185 GLU A N 1
ATOM 1346 C CA . GLU A 1 185 ? 13.749 9.141 -12.665 1.00 94.44 185 GLU A CA 1
ATOM 1347 C C . GLU A 1 185 ? 14.370 9.268 -14.073 1.00 94.44 185 GLU A C 1
ATOM 1349 O O . GLU A 1 185 ? 13.705 8.923 -15.050 1.00 94.44 185 GLU A O 1
ATOM 1354 N N . PRO A 1 186 ? 15.610 9.780 -14.214 1.00 90.94 186 PRO A N 1
ATOM 1355 C CA . PRO A 1 186 ? 16.158 10.173 -15.519 1.00 90.94 186 PRO A CA 1
ATOM 1356 C C . PRO A 1 186 ? 16.258 9.072 -16.582 1.00 90.94 186 PRO A C 1
ATOM 1358 O O . PRO A 1 186 ? 16.357 9.387 -17.766 1.00 90.94 186 PRO A O 1
ATOM 1361 N N . ASN A 1 187 ? 16.292 7.802 -16.180 1.00 90.00 187 ASN A N 1
ATOM 1362 C CA . ASN A 1 187 ? 16.449 6.658 -17.073 1.00 90.00 187 ASN A CA 1
ATOM 1363 C C . ASN A 1 187 ? 15.111 5.982 -17.409 1.00 90.00 187 ASN A C 1
ATOM 1365 O O . ASN A 1 187 ? 15.100 5.016 -18.173 1.00 90.00 187 ASN A O 1
ATOM 1369 N N . ILE A 1 188 ? 13.995 6.465 -16.853 1.00 86.00 188 ILE A N 1
ATOM 1370 C CA . ILE A 1 188 ? 12.650 6.028 -17.226 1.00 86.00 188 ILE A CA 1
ATOM 1371 C C . ILE A 1 188 ? 12.162 6.927 -18.366 1.00 86.00 188 ILE A C 1
ATOM 1373 O O . ILE A 1 188 ? 12.020 8.138 -18.196 1.00 86.00 188 ILE A O 1
ATOM 1377 N N . ALA A 1 189 ? 11.924 6.315 -19.527 1.00 64.06 189 ALA A N 1
ATOM 1378 C CA . ALA A 1 189 ? 11.463 6.963 -20.755 1.00 64.06 189 ALA A CA 1
ATOM 1379 C C . ALA A 1 189 ? 10.076 6.463 -21.169 1.00 64.06 189 ALA A C 1
ATOM 1381 O O . ALA A 1 189 ? 9.802 5.257 -20.961 1.00 64.06 189 ALA A O 1
#

pLDDT: mean 95.0, std 4.89, range [58.09, 98.56]

Solvent-accessible surface area (backbone atoms only — not comparable to full-atom values): 9756 Å² total; per-residue (Å²): 135,34,35,50,72,15,38,64,22,73,71,71,43,65,27,10,12,61,98,42,57,63,38,40,56,46,44,52,28,30,20,22,6,45,22,51,77,68,77,42,61,36,64,58,68,71,66,49,51,82,83,73,32,75,86,34,71,64,46,73,73,25,48,23,30,63,51,46,21,52,53,47,35,45,34,70,10,41,42,36,38,36,38,24,76,97,53,84,39,70,51,76,45,85,36,68,40,62,66,62,56,28,51,54,36,21,57,52,19,33,50,39,45,50,33,45,52,74,55,82,35,69,88,42,73,68,56,28,52,64,37,28,21,94,90,50,74,50,46,66,68,56,45,55,52,42,60,74,43,90,61,30,69,61,53,44,50,53,51,15,48,53,31,15,48,51,37,48,51,52,51,48,56,52,46,53,53,23,38,57,54,10,62,65,38,91,45,54,129